Protein AF-A0A7W0LCI6-F1 (afdb_monomer_lite)

Structure (mmCIF, N/CA/C/O backbone):
data_AF-A0A7W0LCI6-F1
#
_entry.id   AF-A0A7W0LCI6-F1
#
loop_
_atom_site.group_PDB
_atom_site.id
_atom_site.type_symbol
_atom_site.label_atom_id
_atom_site.label_alt_id
_atom_site.label_comp_id
_atom_site.label_asym_id
_atom_site.label_entity_id
_atom_site.label_seq_id
_atom_site.pdbx_PDB_ins_code
_atom_site.Cartn_x
_atom_site.Cartn_y
_atom_site.Cartn_z
_atom_site.occupancy
_atom_site.B_iso_or_equiv
_atom_site.auth_seq_id
_atom_site.auth_comp_id
_atom_site.auth_asym_id
_atom_site.auth_atom_id
_atom_site.pdbx_PDB_model_num
ATOM 1 N N . MET A 1 1 ? 4.882 -14.156 18.372 1.00 86.75 1 MET A N 1
ATOM 2 C CA . MET A 1 1 ? 3.743 -14.321 17.452 1.00 86.75 1 MET A CA 1
ATOM 3 C C . MET A 1 1 ? 3.388 -12.957 16.914 1.00 86.75 1 MET A C 1
ATOM 5 O O . MET A 1 1 ? 3.714 -11.981 17.579 1.00 86.75 1 MET A O 1
ATOM 9 N N . ALA A 1 2 ? 2.789 -12.899 15.734 1.00 92.62 2 ALA A N 1
ATOM 10 C CA . ALA A 1 2 ? 2.337 -11.651 15.147 1.00 92.62 2 ALA A CA 1
ATOM 11 C C . ALA A 1 2 ? 1.083 -11.138 15.858 1.00 92.62 2 ALA A C 1
ATOM 13 O O . ALA A 1 2 ? 0.219 -11.931 16.235 1.00 92.62 2 ALA A O 1
ATOM 14 N N . SER A 1 3 ? 0.965 -9.823 16.004 1.00 95.44 3 SER A N 1
ATOM 15 C CA . SER A 1 3 ? -0.243 -9.180 16.511 1.00 95.44 3 SER A CA 1
ATOM 16 C C . SER A 1 3 ? -0.842 -8.238 15.476 1.00 95.44 3 SER A C 1
ATOM 18 O O . SER A 1 3 ? -0.154 -7.628 14.656 1.00 95.44 3 SER A O 1
ATOM 20 N N . ILE A 1 4 ? -2.164 -8.125 15.533 1.00 98.19 4 ILE A N 1
ATOM 21 C CA . ILE A 1 4 ? -2.937 -7.154 14.774 1.00 98.19 4 ILE A CA 1
ATOM 22 C C . ILE A 1 4 ? -3.753 -6.324 15.755 1.00 98.19 4 ILE A C 1
ATOM 24 O O . ILE A 1 4 ? -4.296 -6.855 16.724 1.00 98.19 4 ILE A O 1
ATOM 28 N N . HIS A 1 5 ? -3.835 -5.021 15.511 1.00 97.81 5 HIS A N 1
ATOM 29 C CA . HIS A 1 5 ? -4.519 -4.093 16.397 1.00 97.81 5 HIS A CA 1
ATOM 30 C C . HIS A 1 5 ? -5.649 -3.373 15.658 1.00 97.81 5 HIS A C 1
ATOM 32 O O . HIS A 1 5 ? -5.427 -2.811 14.576 1.00 97.81 5 HIS A O 1
ATOM 38 N N . PRO A 1 6 ? -6.864 -3.361 16.233 1.00 97.38 6 PRO A N 1
ATOM 39 C CA . PRO A 1 6 ? -7.937 -2.499 15.771 1.00 97.38 6 PRO A CA 1
ATOM 40 C C . PRO A 1 6 ? -7.531 -1.027 15.868 1.00 97.38 6 PRO A C 1
ATOM 42 O O . PRO A 1 6 ? -6.850 -0.617 16.810 1.00 97.38 6 PRO A O 1
ATOM 45 N N . PHE A 1 7 ? -8.004 -0.204 14.936 1.00 95.00 7 PHE A N 1
ATOM 46 C CA . PHE A 1 7 ? -7.697 1.226 14.916 1.00 95.00 7 PHE A CA 1
ATOM 47 C C . PHE A 1 7 ? -8.914 2.064 14.533 1.00 95.00 7 PHE A C 1
ATOM 49 O O . PHE A 1 7 ? -9.871 1.583 13.921 1.00 95.00 7 PHE A O 1
ATOM 56 N N . ARG A 1 8 ? -8.889 3.341 14.923 1.00 93.50 8 ARG A N 1
ATOM 57 C CA . ARG A 1 8 ? -9.904 4.320 14.524 1.00 93.50 8 ARG A CA 1
ATOM 58 C C . ARG A 1 8 ? -9.551 4.828 13.134 1.00 93.50 8 ARG A C 1
ATOM 60 O O . ARG A 1 8 ? -8.667 5.671 12.989 1.00 93.50 8 ARG A O 1
ATOM 67 N N . ALA A 1 9 ? -10.203 4.277 12.118 1.00 92.12 9 ALA A N 1
ATOM 68 C CA . ALA A 1 9 ? -9.948 4.672 10.743 1.00 92.12 9 ALA A CA 1
ATOM 69 C C . ALA A 1 9 ? -10.431 6.105 10.487 1.00 92.12 9 ALA A C 1
ATOM 71 O O . ALA A 1 9 ? -11.516 6.494 10.919 1.00 92.12 9 ALA A O 1
ATOM 72 N N . LEU A 1 10 ? -9.622 6.864 9.746 1.00 91.44 10 LEU A N 1
ATOM 73 C CA . LEU A 1 10 ? -10.064 8.038 9.004 1.00 91.44 10 LEU A CA 1
ATOM 74 C C . LEU A 1 10 ? -10.338 7.566 7.578 1.00 91.44 10 LEU A C 1
ATOM 76 O O . LEU A 1 10 ? -9.407 7.186 6.869 1.00 91.44 10 LEU A O 1
ATOM 80 N N . ARG A 1 11 ? -11.604 7.549 7.171 1.00 91.25 11 ARG A N 1
ATOM 81 C CA . ARG A 1 11 ? -12.023 6.939 5.904 1.00 91.25 11 ARG A CA 1
ATOM 82 C C . ARG A 1 11 ? -13.037 7.817 5.170 1.00 91.25 11 ARG A C 1
ATOM 84 O O . ARG A 1 11 ? -13.758 8.556 5.832 1.00 91.25 11 ARG A O 1
ATOM 91 N N . PRO A 1 12 ? -13.126 7.768 3.833 1.00 92.06 12 PRO A N 1
ATOM 92 C CA . PRO A 1 12 ? -14.153 8.512 3.108 1.00 92.06 12 PRO A CA 1
ATOM 93 C C . PRO A 1 12 ? -15.568 8.056 3.474 1.00 92.06 12 PRO A C 1
ATOM 95 O O . PRO A 1 12 ? -15.791 6.932 3.923 1.00 92.06 12 PRO A O 1
ATOM 98 N N . ALA A 1 13 ? -16.555 8.927 3.277 1.00 88.12 13 ALA A N 1
ATOM 99 C CA . ALA A 1 13 ? -17.934 8.465 3.214 1.00 88.12 13 ALA A CA 1
ATOM 100 C C . ALA A 1 13 ? -18.088 7.488 2.026 1.00 88.12 13 ALA A C 1
ATOM 102 O O . ALA A 1 13 ? -17.424 7.682 1.005 1.00 88.12 13 ALA A O 1
ATOM 103 N N . PRO A 1 14 ? -18.970 6.471 2.106 1.00 85.31 14 PRO A N 1
ATOM 104 C CA . PRO A 1 14 ? -19.129 5.468 1.045 1.00 85.31 14 PRO A CA 1
ATOM 105 C C . PRO A 1 14 ? -19.247 6.044 -0.372 1.00 85.31 14 PRO A C 1
ATOM 107 O O . PRO A 1 14 ? -18.574 5.575 -1.283 1.00 85.31 14 PRO A O 1
ATOM 110 N N . GLY A 1 15 ? -20.010 7.130 -0.544 1.00 87.50 15 GLY A N 1
ATOM 111 C CA . GLY A 1 15 ? -20.217 7.766 -1.850 1.00 87.50 15 GLY A CA 1
ATOM 112 C C . GLY A 1 15 ? -19.007 8.503 -2.440 1.00 87.50 15 GLY A C 1
ATOM 113 O O . GLY A 1 15 ? -19.047 8.853 -3.613 1.00 87.50 15 GLY A O 1
ATOM 114 N N . THR A 1 16 ? -17.944 8.757 -1.670 1.00 92.06 16 THR A N 1
ATOM 115 C CA . THR A 1 16 ? -16.740 9.459 -2.158 1.00 92.06 16 THR A CA 1
ATOM 116 C C . THR A 1 16 ? -15.508 8.567 -2.242 1.00 92.06 16 THR A C 1
ATOM 118 O O . THR A 1 16 ? -14.483 9.009 -2.759 1.00 92.06 16 THR A O 1
ATOM 121 N N . ALA A 1 17 ? -15.589 7.313 -1.784 1.00 93.19 17 ALA A N 1
ATOM 122 C CA . ALA A 1 17 ? -14.456 6.392 -1.782 1.00 93.19 17 ALA A CA 1
ATOM 123 C C . ALA A 1 17 ? -13.794 6.214 -3.164 1.00 93.19 17 ALA A C 1
ATOM 125 O O . ALA A 1 17 ? -12.565 6.321 -3.208 1.00 93.19 17 ALA A O 1
ATOM 126 N N . PRO A 1 18 ? -14.537 6.068 -4.285 1.00 94.38 18 PRO A N 1
ATOM 127 C CA . PRO A 1 18 ? -13.919 5.962 -5.608 1.00 94.38 18 PRO A CA 1
ATOM 128 C C . PRO A 1 18 ? -13.107 7.209 -5.981 1.00 94.38 18 PRO A C 1
ATOM 130 O O . PRO A 1 18 ? -11.962 7.097 -6.404 1.00 94.38 18 PRO A O 1
ATOM 133 N N . SER A 1 19 ? -13.647 8.410 -5.737 1.00 95.12 19 SER A N 1
ATOM 134 C CA . SER A 1 19 ? -12.956 9.676 -6.024 1.00 95.12 19 SER A CA 1
ATOM 135 C C . SER A 1 19 ? -11.748 9.926 -5.123 1.00 95.12 19 SER A C 1
ATOM 137 O O . SER A 1 19 ? -10.822 10.621 -5.533 1.00 95.12 19 SER A O 1
ATOM 139 N N . VAL A 1 20 ? -11.755 9.396 -3.898 1.00 95.62 20 VAL A N 1
ATOM 140 C CA . VAL A 1 20 ? -10.610 9.503 -2.991 1.00 95.62 20 VAL A CA 1
ATOM 141 C C . VAL A 1 20 ? -9.526 8.500 -3.359 1.00 95.62 20 VAL A C 1
ATOM 143 O O . VAL A 1 20 ? -8.354 8.848 -3.305 1.00 95.62 20 VAL A O 1
ATOM 146 N N . SER A 1 21 ? -9.893 7.277 -3.739 1.00 94.25 21 SER A N 1
ATOM 147 C CA . SER A 1 21 ? -8.940 6.207 -4.031 1.00 94.25 21 SER A CA 1
ATOM 148 C C . SER A 1 21 ? -7.910 6.591 -5.101 1.00 94.25 21 SER A C 1
ATOM 150 O O . SER A 1 21 ? -8.146 7.439 -5.964 1.00 94.25 21 SER A O 1
ATOM 152 N N . SER A 1 22 ? -6.728 5.982 -5.023 1.00 94.50 22 SER A N 1
ATOM 153 C CA . SER A 1 22 ? -5.699 6.148 -6.039 1.00 94.50 22 SER A CA 1
ATOM 154 C C . SER A 1 22 ? -4.790 4.936 -6.141 1.00 94.50 22 SER A C 1
ATOM 156 O O . SER A 1 22 ? -4.627 4.184 -5.179 1.00 94.50 22 SER A O 1
ATOM 158 N N . VAL A 1 23 ? -4.110 4.830 -7.280 1.00 92.88 23 VAL A N 1
ATOM 159 C CA . VAL A 1 23 ? -2.965 3.934 -7.456 1.00 92.88 23 VAL A CA 1
ATOM 160 C C . VAL A 1 23 ? -1.846 4.230 -6.441 1.00 92.88 23 VAL A C 1
ATOM 162 O O . VAL A 1 23 ? -1.774 5.348 -5.904 1.00 92.88 23 VAL A O 1
ATOM 165 N N . PRO A 1 24 ? -0.952 3.258 -6.173 1.00 9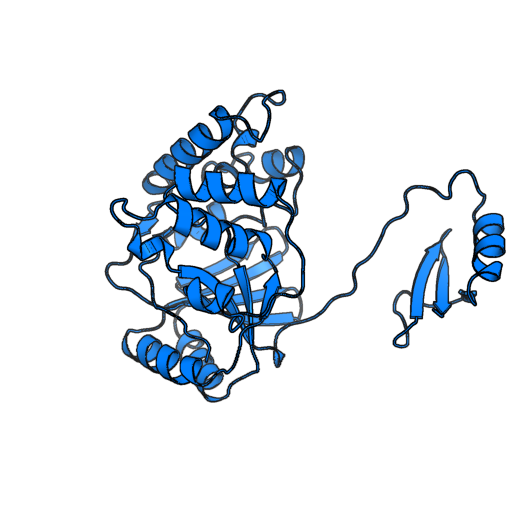0.81 24 PRO A N 1
ATOM 166 C CA . PRO A 1 24 ? 0.240 3.488 -5.366 1.00 90.81 24 PRO A CA 1
ATOM 167 C C . PRO A 1 24 ? 1.094 4.644 -5.905 1.00 90.81 24 PRO A C 1
ATOM 169 O O . PRO A 1 24 ? 1.233 4.855 -7.108 1.00 90.81 24 PRO A O 1
ATOM 172 N N . TYR A 1 25 ? 1.692 5.413 -4.999 1.00 88.19 25 TYR A N 1
ATOM 173 C CA . TYR A 1 25 ? 2.432 6.622 -5.366 1.00 88.19 25 TYR A CA 1
ATOM 174 C C . TYR A 1 25 ? 3.719 6.327 -6.151 1.00 88.19 25 TYR A C 1
ATOM 176 O O . TYR A 1 25 ? 4.225 7.208 -6.839 1.00 88.19 25 TYR A O 1
ATOM 184 N N . ASP A 1 26 ? 4.270 5.124 -6.020 1.00 88.00 26 ASP A N 1
ATOM 185 C CA . ASP A 1 26 ? 5.553 4.686 -6.566 1.00 88.00 26 ASP A CA 1
ATOM 186 C C . ASP A 1 26 ? 5.433 3.884 -7.870 1.00 88.00 26 ASP A C 1
ATOM 188 O O . ASP A 1 26 ? 6.459 3.495 -8.429 1.00 88.00 26 ASP A O 1
ATOM 192 N N . VAL A 1 27 ? 4.213 3.696 -8.390 1.00 89.56 27 VAL A N 1
ATOM 193 C CA . VAL A 1 27 ? 3.965 3.067 -9.704 1.00 89.56 27 VAL A CA 1
ATOM 194 C C . VAL A 1 27 ? 3.651 4.072 -10.813 1.00 89.56 27 VAL A C 1
ATOM 196 O O . VAL A 1 27 ? 3.423 3.674 -11.950 1.00 89.56 27 VAL A O 1
ATOM 199 N N . VAL A 1 28 ? 3.657 5.370 -10.499 1.00 93.25 28 VAL A N 1
ATOM 200 C CA . VAL A 1 28 ? 3.378 6.453 -11.451 1.00 93.25 28 VAL A CA 1
ATOM 201 C C . VAL A 1 28 ? 4.479 7.506 -11.443 1.00 93.25 28 VAL A C 1
ATOM 203 O O . VAL A 1 28 ? 5.092 7.803 -10.418 1.00 93.25 28 VAL A O 1
ATOM 206 N N . THR A 1 29 ? 4.724 8.129 -12.584 1.00 93.94 29 THR A N 1
ATOM 207 C CA . THR A 1 29 ? 5.539 9.342 -12.712 1.00 93.94 29 THR A CA 1
ATOM 208 C C . THR A 1 29 ? 4.758 10.579 -12.252 1.00 93.94 29 THR A C 1
ATOM 210 O O . THR A 1 29 ? 3.551 10.532 -12.030 1.00 93.94 29 THR A O 1
ATOM 213 N N . THR A 1 30 ? 5.432 11.723 -12.081 1.00 94.12 30 THR A N 1
ATOM 214 C CA . THR A 1 30 ? 4.751 12.992 -11.734 1.00 94.12 30 THR A CA 1
ATOM 215 C C . THR A 1 30 ? 3.781 13.441 -12.829 1.00 94.12 30 THR A C 1
ATOM 217 O O . THR A 1 30 ? 2.739 14.022 -12.531 1.00 94.12 30 THR A O 1
ATOM 220 N N . GLU A 1 31 ? 4.110 13.183 -14.095 1.00 94.88 31 GLU A N 1
ATOM 221 C CA . GLU A 1 31 ? 3.243 13.505 -15.229 1.00 94.88 31 GLU A CA 1
ATOM 222 C C . GLU A 1 31 ? 1.983 12.633 -15.232 1.00 94.88 31 GLU A C 1
ATOM 224 O O . GLU A 1 31 ? 0.877 13.172 -15.260 1.00 94.88 31 GLU A O 1
ATOM 229 N N . GLU A 1 32 ? 2.141 11.313 -15.091 1.00 95.75 32 GLU A N 1
ATOM 230 C CA . GLU A 1 32 ? 1.016 10.375 -14.977 1.00 95.75 32 GLU A CA 1
ATOM 231 C C . GLU A 1 32 ? 0.146 10.692 -13.757 1.00 95.75 32 GLU A C 1
ATOM 233 O O . GLU A 1 32 ? -1.073 10.762 -13.882 1.00 95.75 32 GLU A O 1
ATOM 238 N N . ALA A 1 33 ? 0.747 10.978 -12.596 1.00 96.38 33 ALA A N 1
ATOM 239 C CA . ALA A 1 33 ? 0.007 11.355 -11.392 1.00 96.38 33 ALA A CA 1
ATOM 240 C C . ALA A 1 33 ? -0.816 12.640 -11.590 1.00 96.38 33 ALA A C 1
ATOM 242 O O . ALA A 1 33 ? -1.953 12.723 -11.123 1.00 96.38 33 ALA A O 1
ATOM 243 N N . ARG A 1 34 ? -0.279 13.633 -12.316 1.00 95.81 34 ARG A N 1
ATOM 244 C CA . ARG A 1 34 ? -1.022 14.851 -12.671 1.00 95.81 34 ARG A CA 1
ATOM 245 C C . ARG A 1 34 ? -2.186 14.543 -13.613 1.00 95.81 34 ARG A C 1
ATOM 247 O O . ARG A 1 34 ? -3.253 15.123 -13.437 1.00 95.81 34 ARG A O 1
ATOM 254 N N . GLY A 1 35 ? -1.987 13.642 -14.575 1.00 96.19 35 GLY A N 1
ATOM 255 C CA . GLY A 1 35 ? -3.041 13.163 -15.470 1.00 96.19 35 GLY A CA 1
ATOM 256 C C . GLY A 1 35 ? -4.162 12.443 -14.718 1.00 96.19 35 GLY A C 1
ATOM 257 O O . GLY A 1 35 ? -5.323 12.809 -14.865 1.00 96.19 35 GLY A O 1
ATOM 258 N N . LEU A 1 36 ? -3.815 11.492 -13.848 1.00 95.56 36 LEU A N 1
ATOM 259 C CA . LEU A 1 36 ? -4.772 10.716 -13.048 1.00 95.56 36 LEU A CA 1
ATOM 260 C C . LEU A 1 36 ? -5.563 11.578 -12.053 1.00 95.56 36 LEU A C 1
ATOM 262 O O . LEU A 1 36 ? -6.735 11.321 -11.800 1.00 95.56 36 LEU A O 1
ATOM 266 N N . ALA A 1 37 ? -4.943 12.615 -11.484 1.00 96.50 37 ALA A N 1
ATOM 267 C CA . ALA A 1 37 ? -5.616 13.533 -10.564 1.00 96.50 37 ALA A CA 1
ATOM 268 C C . ALA A 1 37 ? -6.351 14.690 -11.273 1.00 96.50 37 ALA A C 1
ATOM 270 O O . ALA A 1 37 ? -6.979 15.526 -10.606 1.00 96.50 37 ALA A O 1
ATOM 271 N N . ALA A 1 38 ? -6.255 14.800 -12.603 1.00 95.75 38 ALA A N 1
ATOM 272 C CA . ALA A 1 38 ? -6.873 15.882 -13.359 1.00 95.75 38 ALA A CA 1
ATOM 273 C C . ALA A 1 38 ? -8.403 15.822 -13.237 1.00 95.75 38 ALA A C 1
ATOM 275 O O . ALA A 1 38 ? -9.016 14.771 -13.376 1.00 95.75 38 ALA A O 1
ATOM 276 N N . GLY A 1 39 ? -9.035 16.958 -12.934 1.00 94.69 39 GLY A N 1
ATOM 277 C CA . GLY A 1 39 ? -10.490 17.034 -12.750 1.00 94.69 39 GLY A CA 1
ATOM 278 C C . GLY A 1 39 ? -11.028 16.389 -11.464 1.00 94.69 39 GLY A C 1
ATOM 279 O O . GLY A 1 39 ? -12.192 16.602 -11.140 1.00 94.69 39 GLY A O 1
ATOM 280 N N . ASN A 1 40 ? -10.200 15.678 -10.691 1.00 95.88 40 ASN A N 1
ATOM 281 C CA . ASN A 1 40 ? -10.588 15.062 -9.426 1.00 95.88 40 ASN A CA 1
ATOM 282 C C . ASN A 1 40 ? -9.884 15.748 -8.234 1.00 95.88 40 ASN A C 1
ATOM 284 O O . ASN A 1 40 ? -8.740 15.406 -7.912 1.00 95.88 40 ASN A O 1
ATOM 288 N N . PRO A 1 41 ? -10.535 16.707 -7.546 1.00 94.25 41 PRO A N 1
ATOM 289 C CA . PRO A 1 41 ? -9.954 17.377 -6.381 1.00 94.25 41 PRO A CA 1
ATOM 290 C C . PRO A 1 41 ? -9.805 16.458 -5.158 1.00 94.25 41 PRO A C 1
ATOM 292 O O . PRO A 1 41 ? -9.044 16.788 -4.253 1.00 94.25 41 PRO A O 1
ATOM 295 N N . LEU A 1 42 ? -10.498 15.314 -5.127 1.00 95.94 42 LEU A N 1
ATOM 296 C CA . LEU A 1 42 ? -10.500 14.387 -3.992 1.00 95.94 42 LEU A CA 1
ATOM 297 C C . LEU A 1 42 ? -9.407 13.313 -4.076 1.00 95.94 42 LEU A C 1
ATOM 299 O O . LEU A 1 42 ? -9.179 12.620 -3.088 1.00 95.94 42 LEU A O 1
ATOM 303 N N . SER A 1 43 ? -8.723 13.185 -5.219 1.00 96.75 43 SER A N 1
ATOM 304 C CA . SER A 1 43 ? -7.729 12.131 -5.446 1.00 96.75 43 SER A CA 1
ATOM 305 C C . SER A 1 43 ? -6.637 12.124 -4.375 1.00 96.75 43 SER A C 1
ATOM 307 O O . SER A 1 43 ? -5.955 13.133 -4.158 1.00 96.75 43 SER A O 1
ATOM 309 N N . PHE A 1 44 ? -6.397 10.963 -3.760 1.00 96.31 44 PHE A N 1
ATOM 310 C CA . PHE A 1 44 ? -5.359 10.804 -2.739 1.00 96.31 44 PHE A CA 1
ATOM 311 C C . PHE A 1 44 ? -3.934 11.021 -3.280 1.00 96.31 44 PHE A C 1
ATOM 313 O O . PHE A 1 44 ? -3.028 11.329 -2.499 1.00 96.31 44 PHE A O 1
ATOM 320 N N . LEU A 1 45 ? -3.728 10.985 -4.608 1.00 96.88 45 LEU A N 1
ATOM 321 C CA . LEU A 1 45 ? -2.464 11.396 -5.242 1.00 96.88 45 LEU A CA 1
ATOM 322 C C . LEU A 1 45 ? -2.098 12.842 -4.916 1.00 96.88 45 LEU A C 1
ATOM 324 O O . LEU A 1 45 ? -0.922 13.154 -4.780 1.00 96.88 45 LEU A O 1
ATOM 328 N N . ARG A 1 46 ? -3.077 13.722 -4.689 1.00 97.25 46 ARG A N 1
ATOM 329 C CA . ARG A 1 46 ? -2.813 15.110 -4.273 1.00 97.25 46 ARG A CA 1
ATOM 330 C C . ARG A 1 46 ? -2.140 15.191 -2.901 1.00 97.25 46 ARG A C 1
ATOM 332 O O . ARG A 1 46 ? -1.539 16.210 -2.573 1.00 97.25 46 ARG A O 1
ATOM 339 N N . ILE A 1 47 ? -2.221 14.135 -2.092 1.00 96.69 47 ILE A N 1
ATOM 340 C CA . ILE A 1 47 ? -1.562 14.043 -0.786 1.00 96.69 47 ILE A CA 1
ATOM 341 C C . ILE A 1 47 ? -0.238 13.296 -0.919 1.00 96.69 47 ILE A C 1
ATOM 343 O O . ILE A 1 47 ? 0.787 13.780 -0.444 1.00 96.69 47 ILE A O 1
ATOM 347 N N . THR A 1 48 ? -0.242 12.115 -1.541 1.00 95.44 48 THR A N 1
ATOM 348 C CA . THR A 1 48 ? 0.944 11.243 -1.618 1.00 95.44 48 THR A CA 1
ATOM 349 C C . THR A 1 48 ? 1.978 11.705 -2.643 1.00 95.44 48 THR A C 1
ATOM 351 O O . THR A 1 48 ? 3.156 11.384 -2.471 1.00 95.44 48 THR A O 1
ATOM 354 N N . ARG A 1 49 ? 1.542 12.483 -3.644 1.00 95.75 49 ARG A N 1
ATOM 355 C CA . ARG A 1 49 ? 2.305 13.107 -4.736 1.00 95.75 49 ARG A CA 1
ATOM 356 C C . ARG A 1 49 ? 1.953 14.596 -4.854 1.00 95.75 49 ARG A C 1
ATOM 358 O O . ARG A 1 49 ? 1.548 15.088 -5.904 1.00 95.75 49 ARG A O 1
ATOM 365 N N . SER A 1 50 ? 2.043 15.326 -3.745 1.00 96.81 50 SER A N 1
ATOM 366 C CA . SER A 1 50 ? 1.610 16.727 -3.653 1.00 96.81 50 SER A CA 1
ATOM 367 C C . SER A 1 50 ? 2.385 17.698 -4.553 1.00 96.81 50 SER A C 1
ATOM 369 O O . SER A 1 50 ? 1.938 18.829 -4.754 1.00 96.81 50 SER A O 1
ATOM 371 N N . GLU A 1 51 ? 3.507 17.278 -5.143 1.00 96.25 51 GLU A N 1
ATOM 372 C CA . GLU A 1 51 ? 4.233 18.056 -6.144 1.00 96.25 51 GLU A CA 1
ATOM 373 C C . GLU A 1 51 ? 3.428 18.273 -7.438 1.00 96.25 51 GLU A C 1
ATOM 375 O O . GLU A 1 51 ? 3.713 19.207 -8.187 1.00 96.25 51 GLU A O 1
ATOM 380 N N . ILE A 1 52 ? 2.385 17.470 -7.697 1.00 96.94 52 ILE A N 1
ATOM 381 C CA . ILE A 1 52 ? 1.521 17.644 -8.879 1.00 96.94 52 ILE A CA 1
ATOM 382 C C . ILE A 1 52 ? 0.732 18.963 -8.854 1.00 96.94 52 ILE A C 1
ATOM 384 O O . ILE A 1 52 ? 0.380 19.464 -9.924 1.00 96.94 52 ILE A O 1
ATOM 388 N N . ASP A 1 53 ? 0.525 19.534 -7.659 1.00 96.56 53 ASP A N 1
ATOM 389 C CA . ASP A 1 53 ? -0.191 20.796 -7.399 1.00 96.56 53 ASP A CA 1
ATOM 390 C C . ASP A 1 53 ? 0.741 22.015 -7.280 1.00 96.56 53 ASP A C 1
ATOM 392 O O . ASP A 1 53 ? 0.333 23.099 -6.847 1.00 96.56 53 ASP A O 1
ATOM 396 N N . LEU A 1 54 ? 2.013 21.844 -7.637 1.00 96.81 54 LEU A N 1
ATOM 397 C CA . LEU A 1 54 ? 3.037 22.882 -7.634 1.00 96.81 54 LEU A CA 1
ATOM 398 C C . LEU A 1 54 ? 3.615 23.067 -9.050 1.00 96.81 54 LEU A C 1
ATOM 400 O O . LEU A 1 54 ? 3.376 22.234 -9.933 1.00 96.81 54 LEU A O 1
ATOM 404 N N . PRO A 1 55 ? 4.351 24.169 -9.309 1.00 96.62 55 PRO A N 1
ATOM 405 C CA . PRO A 1 55 ? 5.053 24.348 -10.576 1.00 96.62 55 PRO A CA 1
ATOM 406 C C . PRO A 1 55 ? 5.918 23.131 -10.918 1.00 96.62 55 PRO A C 1
ATOM 408 O O . PRO A 1 55 ? 6.569 22.562 -10.049 1.00 96.62 55 PRO A O 1
ATOM 411 N N . VAL A 1 56 ? 5.973 22.758 -12.199 1.00 93.31 56 VAL A N 1
ATOM 412 C CA . VAL A 1 56 ? 6.702 21.560 -12.671 1.00 93.31 56 VAL A CA 1
ATOM 413 C C . VAL A 1 56 ? 8.191 21.582 -12.293 1.00 93.31 56 VAL A C 1
ATOM 415 O O . VAL A 1 56 ? 8.801 20.532 -12.137 1.00 93.31 56 VAL A O 1
ATOM 418 N N . SER A 1 57 ? 8.774 22.769 -12.119 1.00 94.50 57 SER A N 1
ATOM 419 C CA . SER A 1 57 ? 10.168 22.958 -11.710 1.00 94.50 57 SER A CA 1
ATOM 420 C C . SER A 1 57 ? 10.418 22.799 -10.206 1.00 94.50 57 SER A C 1
ATOM 422 O O . SER A 1 57 ? 11.561 22.933 -9.774 1.00 94.50 57 SER A O 1
ATOM 424 N N . THR A 1 58 ? 9.380 22.604 -9.389 1.00 96.00 58 THR A N 1
ATOM 425 C CA . THR A 1 58 ? 9.533 22.445 -7.941 1.00 96.00 58 THR A CA 1
ATOM 426 C C . THR A 1 58 ? 10.200 21.110 -7.630 1.00 96.00 58 THR A C 1
ATOM 428 O O . THR A 1 58 ? 9.751 20.063 -8.088 1.00 96.00 58 THR A O 1
ATOM 431 N N . ASP A 1 59 ? 11.248 21.149 -6.805 1.00 94.31 59 ASP A N 1
ATOM 432 C CA . ASP A 1 59 ? 11.873 19.944 -6.261 1.00 94.31 59 ASP A CA 1
ATOM 433 C C . ASP A 1 59 ? 10.830 19.117 -5.475 1.00 94.31 59 ASP A C 1
ATOM 435 O O . ASP A 1 59 ? 10.281 19.636 -4.487 1.00 94.31 59 ASP A O 1
ATOM 439 N N . PRO A 1 60 ? 10.568 17.851 -5.872 1.00 92.25 60 PRO A N 1
ATOM 440 C CA . PRO A 1 60 ? 9.624 16.956 -5.200 1.00 92.25 60 PRO A CA 1
ATOM 441 C C . PRO A 1 60 ? 9.916 16.737 -3.710 1.00 92.25 60 PRO A C 1
ATOM 443 O O . PRO A 1 60 ? 9.014 16.389 -2.957 1.00 92.25 60 PRO A O 1
ATOM 446 N N . TYR A 1 61 ? 11.148 16.980 -3.255 1.00 93.75 61 TYR A N 1
ATOM 447 C CA . TYR A 1 61 ? 11.552 16.794 -1.859 1.00 93.75 61 TYR A CA 1
ATOM 448 C C . TYR A 1 61 ? 11.690 18.116 -1.083 1.00 93.75 61 TYR A C 1
ATOM 450 O O . TYR A 1 61 ? 12.185 18.147 0.052 1.00 93.75 61 TYR A O 1
ATOM 458 N N . SER A 1 62 ? 11.219 19.225 -1.656 1.00 96.31 62 SER A N 1
ATOM 459 C CA . SER A 1 62 ? 11.248 20.539 -1.013 1.00 96.31 62 SER A CA 1
ATOM 460 C C . SER A 1 62 ? 10.208 20.675 0.104 1.00 96.31 62 SER A C 1
ATOM 462 O O . SER A 1 62 ? 9.153 20.045 0.096 1.00 96.31 62 SER A O 1
ATOM 464 N N . ALA A 1 63 ? 10.458 21.570 1.068 1.00 96.75 63 ALA A N 1
ATOM 465 C CA . ALA A 1 63 ? 9.513 21.853 2.157 1.00 96.75 63 ALA A CA 1
ATOM 466 C C . ALA A 1 63 ? 8.122 22.291 1.670 1.00 96.75 63 ALA A C 1
ATOM 468 O O . ALA A 1 63 ? 7.120 21.996 2.318 1.00 96.75 63 ALA A O 1
ATOM 469 N N . GLN A 1 64 ? 8.060 22.948 0.510 1.00 97.56 64 GLN A N 1
ATOM 470 C CA . GLN A 1 64 ? 6.806 23.377 -0.099 1.00 97.56 64 GLN A CA 1
ATOM 471 C C . GLN A 1 64 ? 5.905 22.191 -0.473 1.00 97.56 64 GLN A C 1
ATOM 473 O O . GLN A 1 64 ? 4.689 22.286 -0.316 1.00 97.56 64 GLN A O 1
ATOM 478 N N . VAL A 1 65 ? 6.484 21.072 -0.922 1.00 97.31 65 VAL A N 1
ATOM 479 C CA . VAL A 1 65 ? 5.740 19.858 -1.296 1.00 97.31 65 VAL A CA 1
ATOM 480 C C . VAL A 1 65 ? 5.069 19.233 -0.074 1.00 97.31 65 VAL A C 1
ATOM 482 O O . VAL A 1 65 ? 3.878 18.923 -0.120 1.00 97.31 65 VAL A O 1
ATOM 485 N N . TYR A 1 66 ? 5.775 19.121 1.053 1.00 97.56 66 TYR A N 1
ATOM 486 C CA . TYR A 1 66 ? 5.200 18.574 2.290 1.00 97.56 66 TYR A CA 1
ATOM 487 C C . TYR A 1 66 ? 4.136 19.500 2.893 1.00 97.56 66 TYR A C 1
ATOM 489 O O . TYR A 1 66 ? 3.060 19.036 3.266 1.00 97.56 66 TYR A O 1
ATOM 497 N N . ALA A 1 67 ? 4.369 20.817 2.889 1.00 97.75 67 ALA A N 1
ATOM 498 C CA . ALA A 1 67 ? 3.353 21.788 3.299 1.00 97.75 67 ALA A CA 1
ATOM 499 C C . ALA A 1 67 ? 2.097 21.709 2.408 1.00 97.75 67 ALA A C 1
ATOM 501 O O . ALA A 1 67 ? 0.970 21.785 2.902 1.00 97.75 67 ALA A O 1
ATOM 502 N N . ARG A 1 68 ? 2.275 21.489 1.095 1.00 98.06 68 ARG A N 1
ATOM 503 C CA . ARG A 1 68 ? 1.168 21.236 0.164 1.00 98.06 68 ARG A CA 1
ATOM 504 C C . ARG A 1 68 ? 0.443 19.930 0.488 1.00 98.06 68 ARG A C 1
ATOM 506 O O . ARG A 1 68 ? -0.782 19.940 0.505 1.00 98.06 68 ARG A O 1
ATOM 513 N N . ALA A 1 69 ? 1.158 18.846 0.798 1.00 97.56 69 ALA A N 1
ATOM 514 C CA . ALA A 1 69 ? 0.541 17.583 1.217 1.00 97.56 69 ALA A CA 1
ATOM 515 C C . ALA A 1 69 ? -0.350 17.788 2.447 1.00 97.56 69 ALA A C 1
ATOM 517 O O . ALA A 1 69 ? -1.483 17.310 2.472 1.00 97.56 69 ALA A O 1
ATOM 518 N N . ARG A 1 70 ? 0.129 18.551 3.438 1.00 97.75 70 ARG A N 1
ATOM 519 C CA . ARG A 1 70 ? -0.639 18.886 4.641 1.00 97.75 70 ARG A CA 1
ATOM 520 C C . ARG A 1 70 ? -1.892 19.695 4.337 1.00 97.75 70 ARG A C 1
ATOM 522 O O . ARG A 1 70 ? -2.968 19.330 4.808 1.00 97.75 70 ARG A O 1
ATOM 529 N N . ALA A 1 71 ? -1.769 20.744 3.527 1.00 97.50 71 ALA A N 1
ATOM 530 C CA . ALA A 1 71 ? -2.912 21.546 3.104 1.00 97.50 71 ALA A CA 1
ATOM 531 C C . ALA A 1 71 ? -3.949 20.702 2.343 1.00 97.50 71 ALA A C 1
ATOM 533 O O . ALA A 1 71 ? -5.144 20.796 2.618 1.00 97.50 71 ALA A O 1
ATOM 534 N N . ASN A 1 72 ? -3.492 19.835 1.437 1.00 97.12 72 ASN A N 1
ATOM 535 C CA . ASN A 1 72 ? -4.355 18.946 0.663 1.00 97.12 72 ASN A CA 1
ATOM 536 C C . ASN A 1 72 ? -5.039 17.897 1.556 1.00 97.12 72 ASN A C 1
ATOM 538 O O . ASN A 1 72 ? -6.219 17.618 1.370 1.00 97.12 72 ASN A O 1
ATOM 542 N N . PHE A 1 73 ? -4.346 17.358 2.563 1.00 95.75 73 PHE A N 1
ATOM 543 C CA . PHE A 1 73 ? -4.932 16.411 3.515 1.00 95.75 73 PHE A CA 1
ATOM 544 C C . PHE A 1 73 ? -6.002 17.056 4.402 1.00 95.75 73 PHE A C 1
ATOM 546 O O . PHE A 1 73 ? -7.061 16.469 4.617 1.00 95.75 73 PHE A O 1
ATOM 553 N N . ASP A 1 74 ? -5.763 18.274 4.891 1.00 94.06 74 ASP A N 1
ATOM 554 C CA . ASP A 1 74 ? -6.756 19.006 5.681 1.00 94.06 74 ASP A CA 1
ATOM 555 C C . ASP A 1 74 ? -7.963 19.429 4.833 1.00 94.06 74 ASP A C 1
ATOM 557 O O . ASP A 1 74 ? -9.102 19.312 5.288 1.00 94.06 74 ASP A O 1
ATOM 561 N N . ALA A 1 75 ? -7.739 19.830 3.578 1.00 94.19 75 ALA A N 1
ATOM 562 C CA . ALA A 1 75 ? -8.817 20.068 2.626 1.00 94.19 75 ALA A CA 1
ATOM 563 C C . ALA A 1 75 ? -9.635 18.790 2.389 1.00 94.19 75 ALA A C 1
ATOM 565 O O . ALA A 1 75 ? -10.863 18.829 2.497 1.00 94.19 75 ALA A O 1
ATOM 566 N N . LEU A 1 76 ? -8.975 17.648 2.160 1.00 94.00 76 LEU A N 1
ATOM 567 C CA . LEU A 1 76 ? -9.643 16.372 1.909 1.00 94.00 76 LEU A CA 1
ATOM 568 C C . LEU A 1 76 ? -10.582 15.983 3.053 1.00 94.00 76 LEU A C 1
ATOM 570 O O . LEU A 1 76 ? -11.705 15.589 2.768 1.00 94.00 76 LEU A O 1
ATOM 574 N N . LYS A 1 77 ? -10.170 16.164 4.319 1.00 89.88 77 LYS A N 1
ATOM 575 C CA . LYS A 1 77 ? -11.006 15.895 5.512 1.00 89.88 77 LYS A CA 1
ATOM 576 C C . LYS A 1 77 ? -12.355 16.615 5.491 1.00 89.88 77 LYS A C 1
ATOM 578 O O . LYS A 1 77 ? -13.307 16.132 6.098 1.00 89.88 77 LYS A O 1
ATOM 583 N N . THR A 1 78 ? -12.416 17.774 4.839 1.00 87.56 78 THR A N 1
ATOM 584 C CA . THR A 1 78 ? -13.628 18.601 4.757 1.00 87.56 78 THR A CA 1
ATOM 585 C C . THR A 1 78 ? -14.398 18.402 3.452 1.00 87.56 78 THR A C 1
ATOM 587 O O . THR A 1 78 ? -15.624 18.440 3.466 1.00 87.56 78 THR A O 1
ATOM 590 N N . GLN A 1 79 ? -13.702 18.181 2.332 1.00 88.56 79 GLN A N 1
ATOM 591 C CA . GLN A 1 79 ? -14.298 18.110 0.992 1.00 88.56 79 GLN A CA 1
ATOM 592 C C . GLN A 1 79 ? -14.838 16.720 0.649 1.00 88.56 79 GLN A C 1
ATOM 594 O O . GLN A 1 79 ? -15.913 16.601 0.067 1.00 88.56 79 GLN A O 1
ATOM 599 N N . ALA A 1 80 ? -14.116 15.668 1.029 1.00 82.81 80 ALA A N 1
ATOM 600 C CA . ALA A 1 80 ? -14.693 14.345 1.177 1.00 82.81 80 ALA A CA 1
ATOM 601 C C . ALA A 1 80 ? -15.068 14.258 2.656 1.00 82.81 80 ALA A C 1
ATOM 603 O O . ALA A 1 80 ? -14.154 14.332 3.469 1.00 82.81 80 ALA A O 1
ATOM 604 N N . PRO A 1 81 ? -16.347 14.158 3.050 1.00 77.69 81 PRO A N 1
ATOM 605 C CA . PRO A 1 81 ? -16.705 14.070 4.463 1.00 77.69 81 PRO A CA 1
ATOM 606 C C . PRO A 1 81 ? -16.091 12.792 5.053 1.00 77.69 81 PRO A C 1
ATOM 608 O O . PRO A 1 81 ? -16.681 11.714 4.974 1.00 77.69 81 PRO A O 1
ATOM 611 N N . LEU A 1 82 ? -14.857 12.899 5.559 1.00 82.38 82 LEU A N 1
ATOM 612 C CA . LEU A 1 82 ? -14.107 11.768 6.071 1.00 82.38 82 LEU A CA 1
ATOM 613 C C . LEU A 1 82 ? -14.693 11.427 7.435 1.00 82.38 82 LEU A C 1
ATOM 615 O O . LEU A 1 82 ? -14.784 12.264 8.333 1.00 82.38 82 LEU A O 1
ATOM 619 N N . VAL A 1 83 ? -15.091 10.175 7.580 1.00 83.50 83 VAL A N 1
ATOM 620 C CA . VAL A 1 83 ? -15.596 9.613 8.819 1.00 83.50 83 VAL A CA 1
ATOM 621 C C . VAL A 1 83 ? -14.394 9.205 9.658 1.00 83.50 83 VAL A C 1
ATOM 623 O O . VAL A 1 83 ? -13.579 8.382 9.236 1.00 83.50 83 VAL A O 1
ATOM 626 N N . ILE A 1 84 ? -14.282 9.793 10.849 1.00 84.44 84 ILE A N 1
ATOM 627 C CA . ILE A 1 84 ? -13.426 9.261 11.907 1.00 84.44 84 ILE A CA 1
ATOM 628 C C . ILE A 1 84 ? -14.275 8.282 12.698 1.00 84.44 84 ILE A C 1
ATOM 630 O O . ILE A 1 84 ? -15.285 8.672 13.282 1.00 84.44 84 ILE A O 1
ATOM 634 N N . GLU A 1 85 ? -13.854 7.025 12.732 1.00 88.44 85 GLU A N 1
ATOM 635 C CA . GLU A 1 85 ? -14.542 6.015 13.529 1.00 88.44 85 GLU A CA 1
ATOM 636 C C . GLU A 1 85 ? -14.514 6.369 15.020 1.00 88.44 85 GLU A C 1
ATOM 638 O O . GLU A 1 85 ? -13.504 6.817 15.588 1.00 88.44 85 GLU A O 1
ATOM 643 N N . ASP A 1 86 ? -15.657 6.161 15.663 1.00 88.19 86 ASP A N 1
ATOM 644 C CA . ASP A 1 86 ? -15.849 6.369 17.092 1.00 88.19 86 ASP A CA 1
ATOM 645 C C . ASP A 1 86 ? -15.064 5.336 17.908 1.00 88.19 86 ASP A C 1
ATOM 647 O O . ASP A 1 86 ? -14.478 5.664 18.942 1.00 88.19 86 ASP A O 1
ATOM 651 N N . ARG A 1 87 ? -14.990 4.102 17.397 1.00 93.19 87 ARG A N 1
ATOM 652 C CA . ARG A 1 87 ? -14.369 2.953 18.053 1.00 93.19 87 ARG A CA 1
ATOM 653 C C . ARG A 1 87 ? -13.357 2.253 17.139 1.00 93.19 87 ARG A C 1
ATOM 655 O O . ARG A 1 87 ? -13.589 2.158 15.931 1.00 93.19 87 ARG A O 1
ATOM 662 N N . PRO A 1 88 ? -12.233 1.758 17.694 1.00 95.75 88 PRO A N 1
ATOM 663 C CA . PRO A 1 88 ? -11.283 0.948 16.943 1.00 95.75 88 PRO A CA 1
ATOM 664 C C . PRO A 1 88 ? -11.946 -0.284 16.319 1.00 95.75 88 PRO A C 1
ATOM 666 O O . PRO A 1 88 ? -12.773 -0.926 16.957 1.00 95.75 88 PRO A O 1
ATOM 669 N N . SER A 1 89 ? -11.568 -0.631 15.091 1.00 97.12 89 SER A N 1
ATOM 670 C CA . SER A 1 89 ? -12.059 -1.831 14.405 1.00 97.12 89 SER A CA 1
ATOM 671 C C . SER A 1 89 ? -10.990 -2.389 13.456 1.00 97.12 89 SER A C 1
ATOM 673 O O . SER A 1 89 ? -9.941 -1.769 13.253 1.00 97.12 89 SER A O 1
ATOM 675 N N . LEU A 1 90 ? -11.253 -3.577 12.920 1.00 98.38 90 LEU A N 1
ATOM 676 C CA . LEU A 1 90 ? -10.487 -4.227 11.862 1.00 98.38 90 LEU A CA 1
ATOM 677 C C . LEU A 1 90 ? -11.356 -4.307 10.610 1.00 98.38 90 LEU A C 1
ATOM 679 O O . LEU A 1 90 ? -12.586 -4.338 10.693 1.00 98.38 90 LEU A O 1
ATOM 683 N N . TYR A 1 91 ? -10.713 -4.343 9.450 1.00 98.38 91 TYR A N 1
ATOM 684 C CA . TYR A 1 91 ? -11.414 -4.340 8.172 1.00 98.38 91 TYR A CA 1
ATOM 685 C C . TYR A 1 91 ? -10.953 -5.508 7.325 1.00 98.38 91 TYR A C 1
ATOM 687 O O . TYR A 1 91 ? -9.788 -5.886 7.373 1.00 98.38 91 TYR A O 1
ATOM 695 N N . PHE A 1 92 ? -11.852 -6.043 6.514 1.00 98.69 92 PHE A N 1
ATOM 696 C CA . PHE A 1 92 ? -11.482 -6.949 5.438 1.00 98.69 92 PHE A CA 1
ATOM 697 C C . PHE A 1 92 ? -11.421 -6.152 4.148 1.00 98.69 92 PHE A C 1
ATOM 699 O O . PHE A 1 92 ? -12.335 -5.383 3.864 1.00 98.69 92 PHE A O 1
ATOM 706 N N . TYR A 1 93 ? -10.344 -6.317 3.391 1.00 98.56 93 TYR A N 1
ATOM 707 C CA . TYR A 1 93 ? -10.138 -5.681 2.100 1.00 98.56 93 TYR A CA 1
ATOM 708 C C . TYR A 1 93 ? -9.957 -6.748 1.031 1.00 98.56 93 TYR A C 1
ATOM 710 O O . TYR A 1 93 ? -9.029 -7.555 1.103 1.00 98.56 93 TYR A O 1
ATOM 718 N N . ARG A 1 94 ? -10.842 -6.735 0.039 1.00 98.56 94 ARG A N 1
ATOM 719 C CA . ARG A 1 94 ? -10.803 -7.614 -1.121 1.00 98.56 94 ARG A CA 1
ATOM 720 C C . ARG A 1 94 ? -10.392 -6.843 -2.363 1.00 98.56 94 ARG A C 1
ATOM 722 O O . ARG A 1 94 ? -10.893 -5.751 -2.623 1.00 98.56 94 ARG A O 1
ATOM 729 N N . LEU A 1 95 ? -9.494 -7.467 -3.112 1.00 97.25 95 LEU A N 1
ATOM 730 C CA . LEU A 1 95 ? -9.031 -7.063 -4.431 1.00 97.25 95 LEU A CA 1
ATOM 731 C C . LEU A 1 95 ? -9.380 -8.184 -5.405 1.00 97.25 95 LEU A C 1
ATOM 733 O O . LEU A 1 95 ? -9.001 -9.331 -5.152 1.00 97.25 95 LEU A O 1
ATOM 737 N N . ARG A 1 96 ? -10.040 -7.862 -6.518 1.00 97.88 96 ARG A N 1
ATOM 738 C CA . ARG A 1 96 ? -10.226 -8.790 -7.639 1.00 97.88 96 ARG A CA 1
ATOM 739 C C . ARG A 1 96 ? -9.678 -8.181 -8.926 1.00 97.88 96 ARG A C 1
ATOM 741 O O . ARG A 1 96 ? -10.076 -7.087 -9.321 1.00 97.88 96 ARG A O 1
ATOM 748 N N . MET A 1 97 ? -8.773 -8.907 -9.576 1.00 95.38 97 MET A N 1
ATOM 749 C CA . MET A 1 97 ? -8.131 -8.536 -10.836 1.00 95.38 97 MET A CA 1
ATOM 750 C C . MET A 1 97 ? -8.294 -9.689 -11.831 1.00 95.38 97 MET A C 1
ATOM 752 O O . MET A 1 97 ? -7.635 -10.724 -11.719 1.00 95.38 97 MET A O 1
ATOM 756 N N . GLY A 1 98 ? -9.186 -9.514 -12.809 1.00 94.44 98 GLY A N 1
ATOM 757 C CA . GLY A 1 98 ? -9.600 -10.610 -13.687 1.00 94.44 98 GLY A CA 1
ATOM 758 C C . GLY A 1 98 ? -10.223 -11.752 -12.878 1.00 94.44 98 GLY A C 1
ATOM 759 O O . GLY A 1 98 ? -11.140 -11.523 -12.092 1.00 94.44 98 GLY A O 1
ATOM 760 N N . GLU A 1 99 ? -9.696 -12.964 -13.050 1.00 94.69 99 GLU A N 1
ATOM 761 C CA . GLU A 1 99 ? -10.134 -14.163 -12.318 1.00 94.69 99 GLU A CA 1
ATOM 762 C C . GLU A 1 99 ? -9.488 -14.297 -10.926 1.00 94.69 99 GLU A C 1
ATOM 764 O O . GLU A 1 99 ? -9.939 -15.109 -10.120 1.00 94.69 99 GLU A O 1
ATOM 769 N N . HIS A 1 100 ? -8.424 -13.536 -10.634 1.00 97.56 100 HIS A N 1
ATOM 770 C CA . HIS A 1 100 ? -7.733 -13.608 -9.345 1.00 97.56 100 HIS A CA 1
ATOM 771 C C . HIS A 1 100 ? -8.439 -12.750 -8.300 1.00 97.56 100 HIS A C 1
ATOM 773 O O . HIS A 1 100 ? -8.733 -11.579 -8.547 1.00 97.56 100 HIS A O 1
ATOM 779 N N . GLU A 1 101 ? -8.650 -13.305 -7.111 1.00 97.56 101 GLU A N 1
ATOM 780 C CA . GLU A 1 101 ? -9.228 -12.609 -5.967 1.00 97.56 101 GLU A CA 1
ATOM 781 C C . GLU A 1 101 ? -8.448 -12.936 -4.696 1.00 97.56 101 GLU A C 1
ATOM 783 O O . GLU A 1 101 ? -8.083 -14.083 -4.451 1.00 97.56 101 GLU A O 1
ATOM 788 N N . GLN A 1 102 ? -8.241 -11.920 -3.862 1.00 97.88 102 GLN A N 1
ATOM 789 C CA . GLN A 1 102 ? -7.631 -12.077 -2.548 1.00 97.88 102 GLN A CA 1
ATOM 790 C C . GLN A 1 102 ? -8.298 -11.159 -1.527 1.00 97.88 102 GLN A C 1
ATOM 792 O O . GLN A 1 102 ? -8.617 -10.005 -1.818 1.00 97.88 102 GLN A O 1
ATOM 797 N N . THR A 1 103 ? -8.492 -11.668 -0.313 1.00 98.62 103 THR A N 1
ATOM 798 C CA . THR A 1 103 ? -9.082 -10.947 0.817 1.00 98.62 103 THR A CA 1
ATOM 799 C C . THR A 1 103 ? -8.087 -10.907 1.969 1.00 98.62 103 THR A C 1
ATOM 801 O O . THR A 1 103 ? -7.696 -11.939 2.506 1.00 98.62 103 THR A O 1
ATOM 804 N N . GLY A 1 104 ? -7.679 -9.704 2.358 1.00 98.38 104 GLY A N 1
ATOM 805 C CA . GLY A 1 104 ? -6.755 -9.469 3.461 1.00 98.38 104 GLY A CA 1
ATOM 806 C C . GLY A 1 104 ? -7.398 -8.695 4.603 1.00 98.38 104 GLY A C 1
ATOM 807 O O . GLY A 1 104 ? -8.494 -8.152 4.472 1.00 98.38 104 GLY A O 1
ATOM 808 N N . ILE A 1 105 ? -6.698 -8.624 5.731 1.00 98.62 105 ILE A N 1
ATOM 809 C CA . ILE A 1 105 ? -7.156 -7.925 6.932 1.00 98.62 105 ILE A CA 1
ATOM 810 C C . ILE A 1 105 ? -6.381 -6.627 7.084 1.00 98.62 105 ILE A C 1
ATOM 812 O O . ILE A 1 105 ? -5.162 -6.648 7.256 1.00 98.62 105 ILE A O 1
ATOM 816 N N . ALA A 1 106 ? -7.092 -5.504 7.054 1.00 98.44 106 ALA A N 1
ATOM 817 C CA . ALA A 1 106 ? -6.550 -4.194 7.352 1.00 98.44 106 ALA A CA 1
ATOM 818 C C . ALA A 1 106 ? -6.615 -3.904 8.858 1.00 98.44 106 ALA A C 1
ATOM 820 O O . ALA A 1 106 ? -7.677 -3.962 9.486 1.00 98.44 106 ALA A O 1
ATOM 821 N N . GLY A 1 107 ? -5.469 -3.535 9.416 1.00 98.00 107 GLY A N 1
ATOM 822 C CA . GLY A 1 107 ? -5.294 -3.173 10.818 1.00 98.00 107 GLY A CA 1
ATOM 823 C C . GLY A 1 107 ? -3.970 -2.447 11.016 1.00 98.00 107 GLY A C 1
ATOM 824 O O . GLY A 1 107 ? -3.282 -2.124 10.041 1.00 98.00 107 GLY A O 1
ATOM 825 N N . THR A 1 108 ? -3.594 -2.199 12.269 1.00 97.88 108 THR A N 1
ATOM 826 C CA . THR A 1 108 ? -2.246 -1.721 12.581 1.00 97.88 108 THR A CA 1
ATOM 827 C C . THR A 1 108 ? -1.385 -2.815 13.202 1.00 97.88 108 THR A C 1
ATOM 829 O O . THR A 1 108 ? -1.849 -3.669 13.959 1.00 97.88 108 THR A O 1
ATOM 832 N N . PHE A 1 109 ? -0.103 -2.792 12.860 1.00 98.31 109 PHE A N 1
ATOM 833 C CA . PHE A 1 109 ? 0.879 -3.814 13.201 1.00 98.31 109 PHE A CA 1
ATOM 834 C C . PHE A 1 109 ? 2.032 -3.184 13.968 1.00 98.31 109 PHE A C 1
ATOM 836 O O . PHE A 1 109 ? 2.373 -2.025 13.739 1.00 98.31 109 PHE A O 1
ATOM 843 N N . SER A 1 110 ? 2.604 -3.921 14.915 1.00 97.62 110 SER A N 1
ATOM 844 C CA . SER A 1 110 ? 3.579 -3.371 15.856 1.00 97.62 110 SER A CA 1
ATOM 845 C C . SER A 1 110 ? 4.909 -3.018 15.181 1.00 97.62 110 SER A C 1
ATOM 847 O O . SER A 1 110 ? 5.497 -3.826 14.459 1.00 97.62 110 SER A O 1
ATOM 849 N N . VAL A 1 111 ? 5.427 -1.820 15.470 1.00 97.62 111 VAL A N 1
ATOM 850 C CA . VAL A 1 111 ? 6.801 -1.446 15.102 1.00 97.62 111 VAL A CA 1
ATOM 851 C C . VAL A 1 111 ? 7.813 -2.305 15.864 1.00 97.62 111 VAL A C 1
ATOM 853 O O . VAL A 1 111 ? 8.819 -2.700 15.283 1.00 97.62 111 VAL A O 1
ATOM 856 N N . ASP A 1 112 ? 7.530 -2.668 17.119 1.00 97.69 112 ASP A N 1
ATOM 857 C CA . ASP A 1 112 ? 8.413 -3.549 17.895 1.00 97.69 112 ASP A CA 1
ATOM 858 C C . ASP A 1 112 ? 8.505 -4.946 17.258 1.00 97.69 112 ASP A C 1
ATOM 860 O O . ASP A 1 112 ? 9.581 -5.535 17.208 1.00 97.69 112 ASP A O 1
ATOM 864 N N . GLU A 1 113 ? 7.409 -5.473 16.701 1.00 97.88 113 GLU A N 1
ATOM 865 C CA . GLU A 1 113 ? 7.421 -6.757 15.979 1.00 97.88 113 GLU A CA 1
ATOM 866 C C . GLU A 1 113 ? 8.192 -6.689 14.655 1.00 97.88 113 GLU A C 1
ATOM 868 O O . GLU A 1 113 ? 8.819 -7.671 14.249 1.00 97.88 113 GLU A O 1
ATOM 873 N N . TYR A 1 114 ? 8.176 -5.535 13.989 1.00 97.69 114 TYR A N 1
ATOM 874 C CA . TYR A 1 114 ? 9.008 -5.264 12.816 1.00 97.69 114 TYR A CA 1
ATOM 875 C C . TYR A 1 114 ? 10.503 -5.164 13.160 1.00 97.69 114 TYR A C 1
ATOM 877 O O . TYR A 1 114 ? 11.356 -5.677 12.424 1.00 97.69 114 TYR A O 1
ATOM 885 N N . GLU A 1 115 ? 10.839 -4.535 14.284 1.00 96.44 115 GLU A N 1
ATOM 886 C CA . GLU A 1 115 ? 12.215 -4.417 14.779 1.00 96.44 115 GLU A CA 1
ATOM 887 C C . GLU A 1 115 ? 12.751 -5.758 15.306 1.00 96.44 115 GLU A C 1
ATOM 889 O O . GLU A 1 115 ? 13.917 -6.074 15.083 1.00 96.44 115 GLU A O 1
ATOM 894 N N . ALA A 1 116 ? 11.892 -6.577 15.921 1.00 96.94 116 ALA A N 1
ATOM 895 C CA . ALA A 1 116 ? 12.218 -7.899 16.462 1.00 96.94 116 ALA A CA 1
ATOM 896 C C . ALA A 1 116 ? 12.150 -9.048 15.433 1.00 96.94 116 ALA A C 1
ATOM 898 O O . ALA A 1 116 ? 12.185 -10.219 15.813 1.00 96.94 116 ALA A O 1
ATOM 899 N N . ASP A 1 117 ? 12.017 -8.738 14.140 1.00 95.88 117 ASP A N 1
ATOM 900 C CA . ASP A 1 117 ? 11.903 -9.715 13.048 1.00 95.88 117 ASP A CA 1
ATOM 901 C C . ASP A 1 117 ? 10.754 -10.728 13.223 1.00 95.88 117 ASP A C 1
ATOM 903 O O . ASP A 1 117 ? 10.821 -11.846 12.711 1.00 95.88 117 ASP A O 1
ATOM 907 N N . VAL A 1 118 ? 9.672 -10.371 13.915 1.00 97.62 118 VAL A N 1
ATOM 908 C CA . VAL A 1 118 ? 8.404 -11.124 13.856 1.00 97.62 118 VAL A CA 1
ATOM 909 C C . VAL A 1 118 ? 7.682 -10.804 12.545 1.00 97.62 118 VAL A C 1
ATOM 911 O O . VAL A 1 118 ? 7.130 -11.702 11.907 1.00 97.62 118 VAL A O 1
ATOM 914 N N . ILE A 1 119 ? 7.768 -9.548 12.097 1.00 98.25 119 ILE A N 1
ATOM 915 C CA . ILE A 1 119 ? 7.424 -9.132 10.734 1.00 98.25 119 ILE A CA 1
ATOM 916 C C . ILE A 1 119 ? 8.703 -9.195 9.891 1.00 98.25 119 ILE A C 1
ATOM 918 O O . ILE A 1 119 ? 9.613 -8.376 10.025 1.00 98.25 119 ILE A O 1
ATOM 922 N N . LYS A 1 120 ? 8.794 -10.220 9.047 1.00 97.81 120 LYS A N 1
ATOM 923 C CA . LYS A 1 120 ? 9.982 -10.590 8.280 1.00 97.81 120 LYS A CA 1
ATOM 924 C C . LYS A 1 120 ? 10.214 -9.630 7.116 1.00 97.81 120 LYS A C 1
ATOM 926 O O . LYS A 1 120 ? 9.319 -9.357 6.314 1.00 97.81 120 LYS A O 1
ATOM 931 N N . LYS A 1 121 ? 11.463 -9.178 7.003 1.00 95.62 121 LYS A N 1
ATOM 932 C CA . LYS A 1 121 ? 11.991 -8.354 5.908 1.00 95.62 121 LYS A CA 1
ATOM 933 C C . LYS A 1 121 ? 12.790 -9.240 4.952 1.00 95.62 121 LYS A C 1
ATOM 935 O O . LYS A 1 121 ? 13.512 -10.126 5.401 1.00 95.62 121 LYS A O 1
ATOM 940 N N . HIS A 1 122 ? 12.709 -8.967 3.653 1.00 91.12 122 HIS A N 1
ATOM 941 C CA . HIS A 1 122 ? 13.507 -9.654 2.626 1.00 91.12 122 HIS A CA 1
ATOM 942 C C . HIS A 1 122 ? 14.143 -8.688 1.609 1.00 91.12 122 HIS A C 1
ATOM 944 O O . HIS A 1 122 ? 14.792 -9.125 0.663 1.00 91.12 122 HIS A O 1
ATOM 950 N N . GLU A 1 123 ? 13.969 -7.376 1.795 1.00 87.94 123 GLU A N 1
ATOM 951 C CA . GLU A 1 123 ? 14.546 -6.324 0.956 1.00 87.94 123 GLU A CA 1
ATOM 952 C C . GLU A 1 123 ? 15.278 -5.298 1.832 1.00 87.94 123 GLU A C 1
ATOM 954 O O . GLU A 1 123 ? 14.887 -5.040 2.975 1.00 87.94 123 GLU A O 1
ATOM 959 N N . ARG A 1 124 ? 16.354 -4.711 1.294 1.00 89.00 124 ARG A N 1
ATOM 960 C CA . ARG A 1 124 ? 17.002 -3.537 1.885 1.00 89.00 124 ARG A CA 1
ATOM 961 C C . ARG A 1 124 ? 16.297 -2.274 1.420 1.00 89.00 124 ARG A C 1
ATOM 963 O O . ARG A 1 124 ? 16.061 -2.085 0.233 1.00 89.00 124 ARG A O 1
ATOM 970 N N . THR A 1 125 ? 16.063 -1.364 2.346 1.00 88.56 125 THR A N 1
ATOM 971 C CA . THR A 1 125 ? 15.508 -0.053 2.043 1.00 88.56 125 THR A CA 1
ATOM 972 C C . THR A 1 125 ? 16.595 0.928 1.598 1.00 88.56 125 THR A C 1
ATOM 974 O O . THR A 1 125 ? 17.794 0.731 1.808 1.00 88.56 125 THR A O 1
ATOM 977 N N . ARG A 1 126 ? 16.165 1.993 0.920 1.00 90.25 126 ARG A N 1
ATOM 978 C CA . ARG A 1 126 ? 17.008 3.088 0.438 1.00 90.25 126 ARG A CA 1
ATOM 979 C C . ARG A 1 126 ? 16.701 4.333 1.250 1.00 90.25 126 ARG A C 1
ATOM 981 O O . ARG A 1 126 ? 15.533 4.619 1.519 1.00 90.25 126 ARG A O 1
ATOM 988 N N . ARG A 1 127 ? 17.755 5.060 1.617 1.00 90.69 127 ARG A N 1
ATOM 989 C CA . ARG A 1 127 ? 17.672 6.179 2.555 1.00 90.69 127 ARG A CA 1
ATOM 990 C C . ARG A 1 127 ? 16.807 7.328 2.040 1.00 90.69 127 ARG A C 1
ATOM 992 O O . ARG A 1 127 ? 15.993 7.839 2.794 1.00 90.69 127 ARG A O 1
ATOM 999 N N . ASP A 1 128 ? 16.951 7.674 0.766 1.00 89.31 128 ASP A N 1
ATOM 1000 C CA . ASP A 1 128 ? 16.173 8.707 0.074 1.00 89.31 128 ASP A CA 1
ATOM 1001 C C . ASP A 1 128 ? 14.661 8.441 0.147 1.00 89.31 128 ASP A C 1
ATOM 1003 O O . ASP A 1 128 ? 13.893 9.304 0.568 1.00 89.31 128 ASP A O 1
ATOM 1007 N N . LYS A 1 129 ? 14.239 7.211 -0.171 1.00 88.38 129 LYS A N 1
ATOM 1008 C CA . LYS A 1 129 ? 12.832 6.793 -0.083 1.00 88.38 129 LYS A CA 1
ATOM 1009 C C . LYS A 1 129 ? 12.308 6.817 1.350 1.00 88.38 129 LYS A C 1
ATOM 1011 O O . LYS A 1 129 ? 11.156 7.176 1.585 1.00 88.38 129 LYS A O 1
ATOM 1016 N N . GLU A 1 130 ? 13.136 6.414 2.310 1.00 92.56 130 G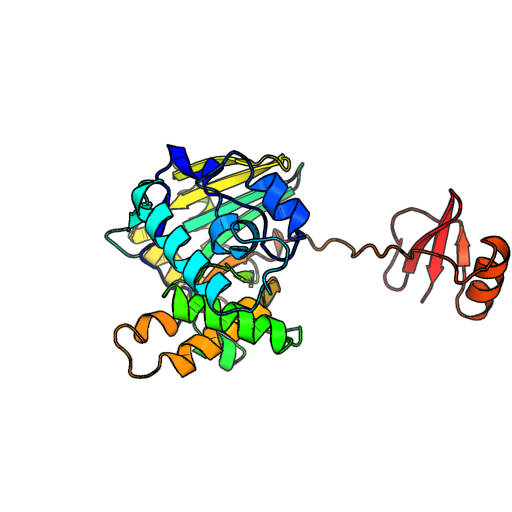LU A N 1
ATOM 1017 C CA . GLU A 1 130 ? 12.740 6.455 3.712 1.00 92.56 130 GLU A CA 1
ATOM 1018 C C . GLU A 1 130 ? 12.615 7.884 4.247 1.00 92.56 130 GLU A C 1
ATOM 1020 O O . GLU A 1 130 ? 11.690 8.149 5.013 1.00 92.56 130 GLU A O 1
ATOM 1025 N N . ASP A 1 131 ? 13.545 8.778 3.892 1.00 93.56 131 ASP A N 1
ATOM 1026 C CA . ASP A 1 131 ? 13.563 10.180 4.326 1.00 93.56 131 ASP A CA 1
ATOM 1027 C C . ASP A 1 131 ? 12.280 10.887 3.879 1.00 93.56 131 ASP A C 1
ATOM 1029 O O . ASP A 1 131 ? 11.582 11.491 4.696 1.00 93.56 131 ASP A O 1
ATOM 1033 N N . ASP A 1 132 ? 11.927 10.720 2.605 1.00 93.06 132 ASP A N 1
ATOM 1034 C CA . ASP A 1 132 ? 10.710 11.258 2.006 1.00 93.06 132 ASP A CA 1
ATOM 1035 C C . ASP A 1 132 ? 9.438 10.763 2.723 1.00 93.06 132 ASP A C 1
ATOM 1037 O O . ASP A 1 132 ? 8.629 11.557 3.214 1.00 93.06 132 ASP A O 1
ATOM 1041 N N . ARG A 1 133 ? 9.279 9.444 2.890 1.00 94.19 133 ARG A N 1
ATOM 1042 C CA . ARG A 1 133 ? 8.084 8.880 3.542 1.00 94.19 133 ARG A CA 1
ATOM 1043 C C . ARG A 1 133 ? 8.020 9.154 5.046 1.00 94.19 133 ARG A C 1
ATOM 1045 O O . ARG A 1 133 ? 6.930 9.380 5.568 1.00 94.19 133 ARG A O 1
ATOM 1052 N N . THR A 1 134 ? 9.157 9.193 5.742 1.00 95.94 134 THR A N 1
ATOM 1053 C CA . THR A 1 134 ? 9.210 9.566 7.169 1.00 95.94 134 THR A CA 1
ATOM 1054 C C . THR A 1 134 ? 8.728 11.002 7.348 1.00 95.94 134 THR A C 1
ATOM 1056 O O . THR A 1 134 ? 7.861 11.269 8.181 1.00 95.94 134 THR A O 1
ATOM 1059 N N . ARG A 1 135 ? 9.224 11.920 6.510 1.00 95.69 135 ARG A N 1
ATOM 1060 C CA . ARG A 1 135 ? 8.823 13.327 6.542 1.00 95.69 135 ARG A CA 1
ATOM 1061 C C . ARG A 1 135 ? 7.338 13.509 6.243 1.00 95.69 135 ARG A C 1
ATOM 1063 O O . ARG A 1 135 ? 6.684 14.301 6.913 1.00 95.69 135 ARG A O 1
ATOM 1070 N N . HIS A 1 136 ? 6.793 12.740 5.301 1.00 95.38 136 HIS A N 1
ATOM 1071 C CA . HIS A 1 136 ? 5.359 12.732 5.001 1.00 95.38 136 HIS A CA 1
ATOM 1072 C C . HIS A 1 136 ? 4.513 12.344 6.223 1.00 95.38 136 HIS A C 1
ATOM 1074 O O . HIS A 1 136 ? 3.574 13.059 6.569 1.00 95.38 136 HIS A O 1
ATOM 1080 N N . ILE A 1 137 ? 4.895 11.277 6.937 1.00 95.56 137 ILE A N 1
ATOM 1081 C CA . ILE A 1 137 ? 4.206 10.827 8.159 1.00 95.56 137 ILE A CA 1
ATOM 1082 C C . ILE A 1 137 ? 4.258 11.898 9.255 1.00 95.56 137 ILE A C 1
ATOM 1084 O O . ILE A 1 137 ? 3.242 12.178 9.895 1.00 95.56 137 ILE A O 1
ATOM 1088 N N . ILE A 1 138 ? 5.429 12.503 9.477 1.00 95.19 138 ILE A N 1
ATOM 1089 C CA . ILE A 1 138 ? 5.629 13.517 10.522 1.00 95.19 138 ILE A CA 1
ATOM 1090 C C . ILE A 1 138 ? 4.805 14.774 10.236 1.00 95.19 138 ILE A C 1
ATOM 1092 O O . ILE A 1 138 ? 4.139 15.286 11.139 1.00 95.19 138 ILE A O 1
ATOM 1096 N N . GLU A 1 139 ? 4.822 15.244 8.988 1.00 95.56 139 GLU A N 1
ATOM 1097 C CA . GLU A 1 139 ? 4.115 16.453 8.564 1.00 95.56 139 GLU A CA 1
ATOM 1098 C C . GLU A 1 139 ? 2.590 16.275 8.640 1.00 95.56 139 GLU A C 1
ATOM 1100 O O . GLU A 1 139 ? 1.865 17.135 9.151 1.00 95.56 139 GLU A O 1
ATOM 1105 N N . LEU A 1 140 ? 2.087 15.133 8.164 1.00 94.69 140 LEU A N 1
ATOM 1106 C CA . LEU A 1 140 ? 0.651 14.855 8.128 1.00 94.69 140 LEU A CA 1
ATOM 1107 C C . LEU A 1 140 ? 0.078 14.385 9.460 1.00 94.69 140 LEU A C 1
ATOM 1109 O O . LEU A 1 140 ? -1.137 14.470 9.653 1.00 94.69 140 LEU A O 1
ATOM 1113 N N . ARG A 1 141 ? 0.925 13.850 10.349 1.00 93.31 141 ARG A N 1
ATOM 1114 C CA . ARG A 1 141 ? 0.502 13.065 11.521 1.00 93.31 141 ARG A CA 1
ATOM 1115 C C . ARG A 1 141 ? -0.433 11.917 11.133 1.00 93.31 141 ARG A C 1
ATOM 1117 O O . ARG A 1 141 ? -1.385 11.607 11.844 1.00 93.31 141 ARG A O 1
ATOM 1124 N N . ALA A 1 142 ? -0.162 11.299 9.986 1.00 92.31 142 ALA A N 1
ATOM 1125 C CA . ALA A 1 142 ? -0.950 10.209 9.431 1.00 92.31 142 ALA A CA 1
ATOM 1126 C C . ALA A 1 142 ? -0.068 9.279 8.595 1.00 92.31 142 ALA A C 1
ATOM 1128 O O . ALA A 1 142 ? 0.893 9.712 7.961 1.00 92.31 142 ALA A O 1
ATOM 1129 N N . GLN A 1 143 ? -0.422 7.998 8.564 1.00 91.06 143 GLN A N 1
ATOM 1130 C CA . GLN A 1 143 ? 0.198 7.031 7.667 1.00 91.06 143 GLN A CA 1
ATOM 1131 C C . GLN A 1 143 ? -0.609 6.953 6.377 1.00 91.06 143 GLN A C 1
ATOM 1133 O O . GLN A 1 143 ? -1.793 6.632 6.391 1.00 91.06 143 GLN A O 1
ATOM 1138 N N . THR A 1 144 ? 0.044 7.264 5.265 1.00 90.12 144 THR A N 1
ATOM 1139 C CA . THR A 1 144 ? -0.573 7.370 3.933 1.00 90.12 144 THR A CA 1
ATOM 1140 C C . THR A 1 144 ? -0.161 6.237 2.995 1.00 90.12 144 THR A C 1
ATOM 1142 O O . THR A 1 144 ? -0.629 6.173 1.863 1.00 90.12 144 THR A O 1
ATOM 1145 N N . GLY A 1 145 ? 0.713 5.338 3.457 1.00 89.88 145 GLY A N 1
ATOM 1146 C CA . GLY A 1 145 ? 1.202 4.190 2.704 1.00 89.88 145 GLY A CA 1
ATOM 1147 C C . GLY A 1 145 ? 0.915 2.892 3.443 1.00 89.88 145 GLY A C 1
ATOM 1148 O O . GLY A 1 145 ? 1.646 2.537 4.363 1.00 89.88 145 GLY A O 1
ATOM 1149 N N . VAL A 1 146 ? -0.129 2.185 3.016 1.00 94.56 146 VAL A N 1
ATOM 1150 C CA . VAL A 1 146 ? -0.525 0.881 3.564 1.00 94.56 146 VAL A CA 1
ATOM 1151 C C . VAL A 1 146 ? 0.501 -0.173 3.164 1.00 94.56 146 VAL A C 1
ATOM 1153 O O . VAL A 1 146 ? 0.818 -0.281 1.985 1.00 94.56 146 VAL A O 1
ATOM 1156 N N . VAL A 1 147 ? 1.048 -0.927 4.116 1.00 97.56 147 VAL A N 1
ATOM 1157 C CA . VAL A 1 147 ? 1.994 -2.024 3.832 1.00 97.56 147 VAL A CA 1
ATOM 1158 C C . VAL A 1 147 ? 1.232 -3.277 3.378 1.00 97.56 147 VAL A C 1
ATOM 1160 O O . VAL A 1 147 ? 0.153 -3.559 3.895 1.00 97.56 147 VAL A O 1
ATOM 1163 N N . PHE A 1 148 ? 1.785 -4.042 2.435 1.00 97.50 148 PHE A N 1
ATOM 1164 C CA . PHE A 1 148 ? 1.276 -5.366 2.076 1.00 97.50 148 PHE A CA 1
ATOM 1165 C C . PHE A 1 148 ? 2.031 -6.406 2.904 1.00 97.50 148 PHE A C 1
ATOM 1167 O O . PHE A 1 148 ? 3.224 -6.647 2.698 1.00 97.50 148 PHE A O 1
ATOM 1174 N N . LEU A 1 149 ? 1.318 -7.060 3.818 1.00 98.50 149 LEU A N 1
ATOM 1175 C CA . LEU A 1 149 ? 1.822 -8.203 4.571 1.00 98.50 149 LEU A CA 1
ATOM 1176 C C . LEU A 1 149 ? 1.218 -9.506 4.037 1.00 98.50 149 LEU A C 1
ATOM 1178 O O . LEU A 1 149 ? 0.096 -9.528 3.536 1.00 98.50 149 LEU A O 1
ATOM 1182 N N . THR A 1 150 ? 1.947 -10.605 4.182 1.00 98.31 150 THR A N 1
ATOM 1183 C CA . THR A 1 150 ? 1.432 -11.958 3.977 1.00 98.31 150 THR A CA 1
ATOM 1184 C C . THR A 1 150 ? 1.714 -12.841 5.187 1.00 98.31 150 THR A C 1
ATOM 1186 O O . THR A 1 150 ? 2.619 -12.561 5.982 1.00 98.31 150 THR A O 1
ATOM 1189 N N . TYR A 1 151 ? 0.901 -13.874 5.370 1.00 98.31 151 TYR A N 1
ATOM 1190 C CA . TYR A 1 151 ? 0.990 -14.816 6.477 1.00 98.31 151 TYR A CA 1
ATOM 1191 C C . TYR A 1 151 ? 0.506 -16.194 6.048 1.00 98.31 151 TYR A C 1
ATOM 1193 O O . TYR A 1 151 ? -0.259 -16.316 5.100 1.00 98.31 151 TYR A O 1
ATOM 1201 N N . LYS A 1 152 ? 0.923 -17.229 6.777 1.00 98.06 152 LYS A N 1
ATOM 1202 C CA . LYS A 1 152 ? 0.443 -18.587 6.526 1.00 98.06 152 LYS A CA 1
ATOM 1203 C C . LYS A 1 152 ? -1.056 -18.690 6.818 1.00 98.06 152 LYS A C 1
ATOM 1205 O O . LYS A 1 152 ? -1.453 -18.396 7.947 1.00 98.06 152 LYS A O 1
ATOM 1210 N N . SER A 1 153 ? -1.836 -19.144 5.841 1.00 97.94 153 SER A N 1
ATOM 1211 C CA . SER A 1 153 ? -3.289 -19.324 5.897 1.00 97.94 153 SER A CA 1
ATOM 1212 C C . SER A 1 153 ? -3.745 -19.963 7.213 1.00 97.94 15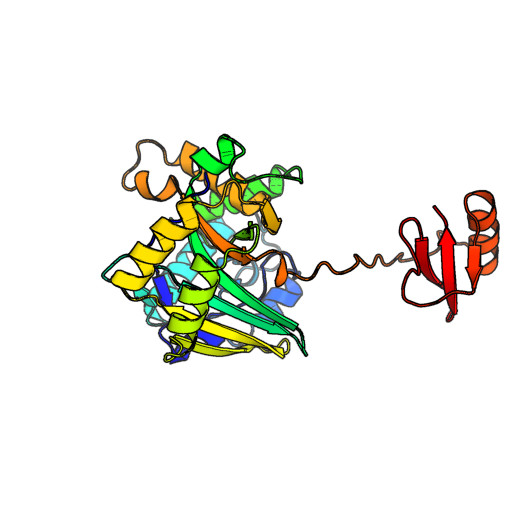3 SER A C 1
ATOM 1214 O O . SER A 1 153 ? -3.120 -20.907 7.720 1.00 97.94 153 SER A O 1
ATOM 1216 N N . SER A 1 154 ? -4.851 -19.472 7.771 1.00 98.19 154 SER A N 1
ATOM 1217 C CA . SER A 1 154 ? -5.372 -19.919 9.062 1.00 98.19 154 SER A CA 1
ATOM 1218 C C . SER A 1 154 ? -6.877 -20.109 8.986 1.00 98.19 154 SER A C 1
ATOM 1220 O O . SER A 1 154 ? -7.616 -19.136 8.888 1.00 98.19 154 SER A O 1
ATOM 1222 N N . ALA A 1 155 ? -7.336 -21.349 9.171 1.00 98.19 155 ALA A N 1
ATOM 1223 C CA . ALA A 1 155 ? -8.758 -21.686 9.119 1.00 98.19 155 ALA A CA 1
ATOM 1224 C C . ALA A 1 155 ? -9.624 -20.853 10.085 1.00 98.19 155 ALA A C 1
ATOM 1226 O O . ALA A 1 155 ? -10.777 -20.555 9.780 1.00 98.19 155 ALA A O 1
ATOM 1227 N N . GLY A 1 156 ? -9.078 -20.462 11.246 1.00 98.12 156 GLY A N 1
ATOM 1228 C CA . GLY A 1 156 ? -9.776 -19.588 12.194 1.00 98.12 156 GLY A CA 1
ATOM 1229 C C . GLY A 1 156 ? -9.981 -18.180 11.636 1.00 98.12 156 GLY A C 1
ATOM 1230 O O . GLY A 1 156 ? -11.067 -17.618 11.742 1.00 98.12 156 GLY A O 1
ATOM 1231 N N . VAL A 1 157 ? -8.961 -17.640 10.970 1.00 98.19 157 VAL A N 1
ATOM 1232 C CA . VAL A 1 157 ? -9.044 -16.345 10.290 1.00 98.19 157 VAL A CA 1
ATOM 1233 C C . VAL A 1 157 ? -9.979 -16.419 9.079 1.00 98.19 157 VAL A C 1
ATOM 1235 O O . VAL A 1 157 ? -10.816 -15.532 8.903 1.00 98.19 157 VAL A O 1
ATOM 1238 N N . ASP A 1 158 ? -9.901 -17.496 8.297 1.00 98.25 158 ASP A N 1
ATOM 1239 C CA . ASP A 1 158 ? -10.724 -17.701 7.101 1.00 98.25 158 ASP A CA 1
ATOM 1240 C C . ASP A 1 158 ? -12.215 -17.781 7.444 1.00 98.25 158 ASP A C 1
ATOM 1242 O O . ASP A 1 158 ? -13.048 -17.173 6.771 1.00 98.25 158 ASP A O 1
ATOM 1246 N N . ALA A 1 159 ? -12.565 -18.475 8.531 1.00 98.44 159 ALA A N 1
ATOM 1247 C CA . ALA A 1 159 ? -13.943 -18.560 9.005 1.00 98.44 159 ALA A CA 1
ATOM 1248 C C . ALA A 1 159 ? -14.508 -17.176 9.376 1.00 98.44 159 ALA A C 1
ATOM 1250 O O . ALA A 1 159 ? -15.653 -16.860 9.045 1.00 98.44 159 ALA A O 1
ATOM 1251 N N . ILE A 1 160 ? -13.705 -16.323 10.022 1.00 98.50 160 ILE A N 1
ATOM 1252 C CA . ILE A 1 160 ? -14.108 -14.949 10.352 1.00 98.50 160 ILE A CA 1
ATOM 1253 C C . ILE A 1 160 ? -14.257 -14.124 9.071 1.00 98.50 160 ILE A C 1
ATOM 1255 O O . ILE A 1 160 ? -15.264 -13.435 8.914 1.00 98.50 160 ILE A O 1
ATOM 1259 N N . ALA A 1 161 ? -13.308 -14.234 8.136 1.00 98.31 161 ALA A N 1
ATOM 1260 C CA . ALA A 1 161 ? -13.361 -13.542 6.850 1.00 98.31 161 ALA A CA 1
ATOM 1261 C C . ALA A 1 161 ? -14.640 -13.882 6.073 1.00 98.31 161 ALA A C 1
ATOM 1263 O O . ALA A 1 161 ? -15.321 -12.987 5.573 1.00 98.31 161 ALA A O 1
ATOM 1264 N N . GLN A 1 162 ? -15.013 -15.162 6.014 1.00 98.12 162 GLN A N 1
ATOM 1265 C CA . GLN A 1 162 ? -16.240 -15.612 5.355 1.00 98.12 162 GLN A CA 1
ATOM 1266 C C . GLN A 1 162 ? -17.494 -15.016 6.000 1.00 98.12 162 GLN A C 1
ATOM 1268 O O . GLN A 1 162 ? -18.370 -14.535 5.286 1.00 98.12 162 GLN A O 1
ATOM 1273 N N . ARG A 1 163 ? -17.578 -14.998 7.338 1.00 98.06 163 ARG A N 1
ATOM 1274 C CA . ARG A 1 163 ? -18.729 -14.407 8.042 1.00 98.06 163 ARG A CA 1
ATOM 1275 C C . ARG A 1 163 ? -18.832 -12.901 7.807 1.00 98.06 163 ARG A C 1
ATOM 1277 O O . ARG A 1 163 ? -19.905 -12.428 7.450 1.00 98.06 163 ARG A O 1
ATOM 1284 N N . VAL A 1 164 ? -17.726 -12.168 7.952 1.00 98.38 164 VAL A N 1
ATOM 1285 C CA . VAL A 1 164 ? -17.720 -10.704 7.798 1.00 98.38 164 VAL A CA 1
ATOM 1286 C C . VAL A 1 164 ? -18.038 -10.303 6.356 1.00 98.38 164 VAL A C 1
ATOM 1288 O O . VAL A 1 164 ? -18.834 -9.396 6.127 1.00 98.38 164 VAL A O 1
ATOM 1291 N N . THR A 1 165 ? -17.460 -10.999 5.372 1.00 98.25 165 THR A N 1
ATOM 1292 C CA . THR A 1 165 ? -17.649 -10.672 3.946 1.00 98.25 165 THR A CA 1
ATOM 1293 C C . THR A 1 165 ? -18.974 -11.163 3.355 1.00 98.25 165 THR A C 1
ATOM 1295 O O . THR A 1 165 ? -19.290 -10.812 2.222 1.00 98.25 165 THR A O 1
ATOM 1298 N N . ALA A 1 166 ? -19.767 -11.935 4.107 1.00 97.75 166 ALA A N 1
ATOM 1299 C CA . ALA A 1 166 ? -21.149 -12.265 3.750 1.00 97.75 166 ALA A CA 1
ATOM 1300 C C . ALA A 1 166 ? -22.141 -11.128 4.066 1.00 97.75 166 ALA A C 1
ATOM 1302 O O . ALA A 1 166 ? -23.286 -11.178 3.618 1.00 97.75 166 ALA A O 1
ATOM 1303 N N . GLY A 1 167 ? -21.721 -10.133 4.855 1.00 96.19 167 GLY A N 1
ATOM 1304 C CA . GLY A 1 167 ? -22.499 -8.930 5.139 1.00 96.19 167 GLY A CA 1
ATOM 1305 C C . GLY A 1 167 ? -22.316 -7.826 4.095 1.00 96.19 167 GLY A C 1
ATOM 1306 O O . GLY A 1 167 ? -21.597 -7.975 3.104 1.00 96.19 167 GLY A O 1
ATOM 1307 N N . ASP A 1 168 ? -22.944 -6.681 4.360 1.00 95.50 168 ASP A N 1
ATOM 1308 C CA . ASP A 1 168 ? -22.870 -5.512 3.485 1.00 95.50 168 ASP A CA 1
ATOM 1309 C C . ASP A 1 168 ? -21.475 -4.872 3.518 1.00 95.50 168 ASP A C 1
ATOM 1311 O O . ASP A 1 168 ? -20.915 -4.581 4.583 1.00 95.50 168 ASP A O 1
ATOM 1315 N N . ALA A 1 169 ? -20.915 -4.621 2.335 1.00 97.25 169 ALA A N 1
ATOM 1316 C CA . ALA A 1 169 ? -19.643 -3.931 2.200 1.00 97.25 169 ALA A CA 1
ATOM 1317 C C . ALA A 1 169 ? -19.796 -2.429 2.500 1.00 97.25 169 ALA A C 1
ATOM 1319 O O . ALA A 1 169 ? -20.759 -1.780 2.091 1.00 97.25 169 ALA A O 1
ATOM 1320 N N . LEU A 1 170 ? -18.804 -1.849 3.180 1.00 95.31 170 LEU A N 1
ATOM 1321 C CA . LEU A 1 170 ? -18.677 -0.397 3.337 1.00 95.31 170 LEU A CA 1
ATOM 1322 C C . LEU A 1 170 ? -18.360 0.290 2.009 1.00 95.31 170 LEU A C 1
ATOM 1324 O O . LEU A 1 170 ? -18.856 1.387 1.751 1.00 95.31 170 LEU A O 1
ATOM 1328 N N . TYR A 1 171 ? -17.504 -0.343 1.207 1.00 96.69 171 TYR A N 1
ATOM 1329 C CA . TYR A 1 171 ? -17.149 0.087 -0.141 1.00 96.69 171 TYR A CA 1
ATOM 1330 C C . TYR A 1 171 ? -17.223 -1.118 -1.063 1.00 96.69 171 TYR A C 1
ATOM 1332 O O . TYR A 1 171 ? -16.772 -2.194 -0.679 1.00 96.69 171 TYR A O 1
ATOM 1340 N N . ASP A 1 172 ? -17.748 -0.907 -2.261 1.00 97.06 172 ASP A N 1
ATOM 1341 C CA . ASP A 1 172 ? -17.820 -1.896 -3.330 1.00 97.06 172 ASP A CA 1
ATOM 1342 C C . ASP A 1 172 ? -17.813 -1.123 -4.657 1.00 97.06 172 ASP A C 1
ATOM 1344 O O . ASP A 1 172 ? -18.788 -0.448 -4.996 1.00 97.06 172 ASP A O 1
ATOM 1348 N N . PHE A 1 173 ? -16.665 -1.092 -5.336 1.00 97.00 173 PHE A N 1
ATOM 1349 C CA . PHE A 1 173 ? -16.511 -0.379 -6.603 1.00 97.00 173 PHE A CA 1
ATOM 1350 C C . PHE A 1 173 ? -15.364 -0.941 -7.446 1.00 97.00 173 PHE A C 1
ATOM 1352 O O . PHE A 1 173 ? -14.425 -1.546 -6.934 1.00 97.00 173 PHE A O 1
ATOM 1359 N N . THR A 1 174 ? -15.415 -0.688 -8.751 1.00 96.81 174 THR A N 1
ATOM 1360 C CA . THR A 1 174 ? -14.316 -0.969 -9.683 1.00 96.81 174 THR A CA 1
ATOM 1361 C C . THR A 1 174 ? -13.586 0.329 -10.005 1.00 96.81 174 THR A C 1
ATOM 1363 O O . THR A 1 174 ? -14.229 1.324 -10.339 1.00 96.81 174 THR A O 1
ATOM 1366 N N . ALA A 1 175 ? -12.261 0.329 -9.864 1.00 94.38 175 ALA A N 1
ATOM 1367 C CA . ALA A 1 175 ? -11.410 1.459 -10.218 1.00 94.38 175 ALA A CA 1
ATOM 1368 C C . ALA A 1 175 ? -11.156 1.518 -11.737 1.00 94.38 175 ALA A C 1
ATOM 1370 O O . ALA A 1 175 ? -11.440 0.568 -12.469 1.00 94.38 175 ALA A O 1
ATOM 1371 N N . ASP A 1 176 ? -10.598 2.631 -12.216 1.00 90.31 176 ASP A N 1
ATOM 1372 C CA . ASP A 1 176 ? -10.363 2.864 -13.651 1.00 90.31 176 ASP A CA 1
ATOM 1373 C C . ASP A 1 176 ? -9.370 1.869 -14.283 1.00 90.31 176 ASP A C 1
ATOM 1375 O O . ASP A 1 176 ? -9.379 1.665 -15.497 1.00 90.31 176 ASP A O 1
ATOM 1379 N N . ASP A 1 177 ? -8.525 1.225 -13.471 1.00 90.69 177 ASP A N 1
ATOM 1380 C CA . ASP A 1 177 ? -7.600 0.166 -13.894 1.00 90.69 177 ASP A CA 1
ATOM 1381 C C . ASP A 1 177 ? -8.265 -1.222 -14.005 1.00 90.69 177 ASP A C 1
ATOM 1383 O O . ASP A 1 177 ? -7.611 -2.203 -14.364 1.00 90.69 177 ASP A O 1
ATOM 1387 N N . GLY A 1 178 ? -9.572 -1.309 -13.735 1.00 94.81 178 GLY A N 1
ATOM 1388 C CA . GLY A 1 178 ? -10.363 -2.534 -13.804 1.00 94.81 178 GLY A CA 1
ATOM 1389 C C . GLY A 1 178 ? -10.287 -3.407 -12.551 1.00 94.81 178 GLY A C 1
ATOM 1390 O O . GLY A 1 178 ? -10.934 -4.457 -12.518 1.00 94.81 178 GLY A O 1
ATOM 1391 N N . VAL A 1 179 ? -9.545 -2.999 -11.517 1.00 96.69 179 VAL A N 1
ATOM 1392 C CA . VAL A 1 179 ? -9.501 -3.725 -10.246 1.00 96.69 179 VAL A CA 1
ATOM 1393 C C . VAL A 1 179 ? -10.780 -3.449 -9.462 1.00 96.69 179 VAL A C 1
ATOM 1395 O O . VAL A 1 179 ? -11.198 -2.306 -9.265 1.00 96.69 179 VAL A O 1
ATOM 1398 N N . HIS A 1 180 ? -11.434 -4.518 -9.016 1.00 98.00 180 HIS A N 1
ATOM 1399 C CA . HIS A 1 180 ? -12.583 -4.427 -8.124 1.00 98.00 180 HIS A CA 1
ATOM 1400 C C . HIS A 1 180 ? -12.117 -4.421 -6.668 1.00 98.00 180 HIS A C 1
ATOM 1402 O O . HIS A 1 180 ? -11.299 -5.247 -6.254 1.00 98.00 180 HIS A O 1
ATOM 1408 N N . HIS A 1 181 ? -12.634 -3.459 -5.910 1.00 97.69 181 HIS A N 1
ATOM 1409 C CA . HIS A 1 181 ? -12.293 -3.196 -4.523 1.00 97.69 181 HIS A CA 1
ATOM 1410 C C . HIS A 1 181 ? -13.539 -3.324 -3.661 1.00 97.69 181 HIS A C 1
ATOM 1412 O O . HIS A 1 181 ? -14.528 -2.618 -3.876 1.00 97.69 181 HIS A O 1
ATOM 1418 N N . ALA A 1 182 ? -13.455 -4.153 -2.624 1.00 98.25 182 ALA A N 1
ATOM 1419 C CA . ALA A 1 182 ? -14.496 -4.232 -1.614 1.00 98.25 182 ALA A CA 1
ATOM 1420 C C . ALA A 1 182 ? -13.912 -4.209 -0.200 1.00 98.25 182 ALA A C 1
ATOM 1422 O O . ALA A 1 182 ? -12.861 -4.795 0.064 1.00 98.25 182 ALA A O 1
ATOM 1423 N N . VAL A 1 183 ? -14.572 -3.496 0.712 1.00 98.12 183 VAL A N 1
ATOM 1424 C CA . VAL A 1 183 ? -14.123 -3.338 2.101 1.00 98.12 183 VAL A CA 1
ATOM 1425 C C . VAL A 1 183 ? -15.276 -3.580 3.057 1.00 98.12 183 VAL A C 1
ATOM 1427 O O . VAL A 1 183 ? -16.326 -2.962 2.921 1.00 98.12 183 VAL A O 1
ATOM 1430 N N . TRP A 1 184 ? -15.049 -4.393 4.083 1.00 98.19 184 TRP A N 1
ATOM 1431 C CA . TRP A 1 184 ? -15.994 -4.652 5.168 1.00 98.19 184 TRP A CA 1
ATOM 1432 C C . TRP A 1 184 ? -15.386 -4.240 6.497 1.00 98.19 184 TRP A C 1
ATOM 1434 O O . TRP A 1 184 ? -14.171 -4.306 6.682 1.00 98.19 184 TRP A O 1
ATOM 1444 N N . ARG A 1 185 ? -16.234 -3.845 7.443 1.00 96.94 185 ARG A N 1
ATOM 1445 C CA . ARG A 1 185 ? -15.834 -3.574 8.824 1.00 96.94 185 ARG A CA 1
ATOM 1446 C C . ARG A 1 185 ? -16.272 -4.733 9.705 1.00 96.94 185 ARG A C 1
ATOM 1448 O O . ARG A 1 185 ? -17.440 -5.101 9.678 1.00 96.94 185 ARG A O 1
ATOM 1455 N N . ALA A 1 186 ? -15.353 -5.256 10.508 1.00 97.88 186 ALA A N 1
ATOM 1456 C CA . ALA A 1 186 ? -15.679 -6.247 11.522 1.00 97.88 186 ALA A CA 1
ATOM 1457 C C . ALA A 1 186 ? -16.454 -5.596 12.681 1.00 97.88 186 ALA A C 1
ATOM 1459 O O . ALA A 1 186 ? -16.110 -4.499 13.142 1.00 97.88 186 ALA A O 1
ATOM 1460 N N . SER A 1 187 ? -17.475 -6.285 13.188 1.00 96.75 187 SER A N 1
ATOM 1461 C CA . SER A 1 187 ? -18.098 -5.936 14.468 1.00 96.75 187 SER A CA 1
ATOM 1462 C C . SER A 1 187 ? -17.095 -6.060 15.621 1.00 96.75 187 SER A C 1
ATOM 1464 O O . SER A 1 187 ? -16.035 -6.668 15.479 1.00 96.75 187 SER A O 1
ATOM 1466 N N . ASP A 1 188 ? -17.424 -5.514 16.795 1.00 96.38 188 ASP A N 1
ATOM 1467 C CA . ASP A 1 188 ? -16.526 -5.583 17.958 1.00 96.38 188 ASP A CA 1
ATOM 1468 C C . ASP A 1 188 ? -16.204 -7.037 18.351 1.00 96.38 188 ASP A C 1
ATOM 1470 O O . ASP A 1 188 ? -15.060 -7.359 18.668 1.00 96.38 188 ASP A O 1
ATOM 1474 N N . ALA A 1 189 ? -17.203 -7.926 18.284 1.00 97.56 189 ALA A N 1
ATOM 1475 C CA . ALA A 1 189 ? -17.037 -9.344 18.592 1.00 97.56 189 ALA A CA 1
ATOM 1476 C C . ALA A 1 189 ? -16.118 -10.038 17.575 1.00 97.56 189 ALA A C 1
ATOM 1478 O O . ALA A 1 189 ? -15.187 -10.740 17.965 1.00 97.56 189 ALA A O 1
ATOM 1479 N N . GLU A 1 190 ? -16.330 -9.787 16.280 1.00 97.81 190 GLU A N 1
ATOM 1480 C CA . GLU A 1 190 ? -15.494 -10.344 15.212 1.00 97.81 190 GLU A CA 1
ATOM 1481 C C . GLU A 1 190 ? -14.068 -9.794 15.264 1.00 97.81 190 GLU A C 1
ATOM 1483 O O . GLU A 1 190 ? -13.122 -10.545 15.059 1.00 97.81 190 GLU A O 1
ATOM 1488 N N . ALA A 1 191 ? -13.887 -8.509 15.582 1.00 97.94 191 ALA A N 1
ATOM 1489 C CA . ALA A 1 191 ? -12.566 -7.910 15.734 1.00 97.94 191 ALA A CA 1
ATOM 1490 C C . ALA A 1 191 ? -11.799 -8.530 16.914 1.00 97.94 191 ALA A C 1
ATOM 1492 O O . ALA A 1 191 ? -10.614 -8.823 16.780 1.00 97.94 191 ALA A O 1
ATOM 1493 N N . MET A 1 192 ? -12.459 -8.770 18.053 1.00 98.00 192 MET A N 1
ATOM 1494 C CA . MET A 1 192 ? -11.844 -9.451 19.200 1.00 98.00 192 MET A CA 1
ATOM 1495 C C . MET A 1 192 ? -11.456 -10.898 18.878 1.00 98.00 192 MET A C 1
ATOM 1497 O O . MET A 1 192 ? -10.354 -11.329 19.220 1.00 98.00 192 MET A O 1
ATOM 1501 N N . GLU A 1 193 ? -12.340 -11.638 18.207 1.00 98.31 193 GLU A N 1
ATOM 1502 C CA . GLU A 1 193 ? -12.062 -13.004 17.755 1.00 98.31 193 GLU A CA 1
ATOM 1503 C C . GLU A 1 193 ? -10.892 -13.023 16.764 1.00 98.31 193 GLU A C 1
ATOM 1505 O O . GLU A 1 193 ? -9.979 -13.837 16.895 1.00 98.31 193 GLU A O 1
ATOM 1510 N N . LEU A 1 194 ? -10.855 -12.060 15.840 1.00 98.25 194 LEU A N 1
ATOM 1511 C CA . LEU A 1 194 ? -9.792 -11.932 14.853 1.00 98.25 194 LEU A CA 1
ATOM 1512 C C . LEU A 1 194 ? -8.442 -11.657 15.507 1.00 98.25 194 LEU A C 1
ATOM 1514 O O . LEU A 1 194 ? -7.471 -12.314 15.157 1.00 98.25 194 LEU A O 1
ATOM 1518 N N . VAL A 1 195 ? -8.371 -10.758 16.494 1.00 98.50 195 VAL A N 1
ATOM 1519 C CA . VAL A 1 195 ? -7.140 -10.522 17.272 1.00 98.50 195 VAL A CA 1
ATOM 1520 C C . VAL A 1 195 ? -6.648 -11.816 17.932 1.00 98.50 195 VAL A C 1
ATOM 1522 O O . VAL A 1 195 ? -5.451 -12.109 17.889 1.00 98.50 195 VAL A O 1
ATOM 1525 N N . ALA A 1 196 ? -7.553 -12.611 18.509 1.00 98.38 196 ALA A N 1
ATOM 1526 C CA . ALA A 1 196 ? -7.204 -13.864 19.174 1.00 98.38 196 ALA A CA 1
ATOM 1527 C C . ALA A 1 196 ? -6.714 -14.948 18.195 1.00 98.38 196 ALA A C 1
ATOM 1529 O O . ALA A 1 196 ? -5.732 -15.635 18.483 1.00 98.38 196 ALA A O 1
ATOM 1530 N N . GLU A 1 197 ? -7.360 -15.098 17.036 1.00 98.12 197 GLU A N 1
ATOM 1531 C CA . GLU A 1 197 ? -6.921 -16.036 15.996 1.00 98.12 197 GLU A CA 1
ATOM 1532 C C . GLU A 1 197 ? -5.602 -15.596 15.353 1.00 98.12 197 GLU A C 1
ATOM 1534 O O . GLU A 1 197 ? -4.705 -16.416 15.145 1.00 98.12 197 GLU A O 1
ATOM 1539 N N . PHE A 1 198 ? -5.437 -14.296 15.103 1.00 97.31 198 PHE A N 1
ATOM 1540 C CA . PHE A 1 198 ? -4.232 -13.748 14.486 1.00 97.31 198 PHE A CA 1
ATOM 1541 C C . PHE A 1 198 ? -3.004 -13.897 15.393 1.00 97.31 198 PHE A C 1
ATOM 1543 O O . PHE A 1 198 ? -1.916 -14.192 14.908 1.00 97.31 198 PHE A O 1
ATOM 1550 N N . ALA A 1 199 ? -3.181 -13.811 16.717 1.00 97.56 199 ALA A N 1
ATOM 1551 C CA . ALA A 1 199 ? -2.116 -14.034 17.699 1.00 97.56 199 ALA A CA 1
ATOM 1552 C C . ALA A 1 199 ? -1.517 -15.457 17.672 1.00 97.56 199 ALA A C 1
ATOM 1554 O O . ALA A 1 199 ? -0.478 -15.703 18.288 1.00 97.56 199 ALA A O 1
ATOM 1555 N N . LYS A 1 200 ? -2.145 -16.408 16.965 1.00 97.62 200 LYS A N 1
ATOM 1556 C CA . LYS A 1 200 ? -1.612 -17.763 16.741 1.00 97.62 200 LYS A CA 1
ATOM 1557 C C . LYS A 1 200 ? -0.639 -17.823 15.558 1.00 97.62 200 LYS A C 1
ATOM 1559 O O . LYS A 1 200 ? 0.085 -18.808 15.419 1.00 97.62 200 LYS A O 1
ATOM 1564 N N . ILE A 1 201 ? -0.602 -16.790 14.715 1.00 97.62 201 ILE A N 1
ATOM 1565 C CA . ILE A 1 201 ? 0.280 -16.712 13.550 1.00 97.62 201 ILE A CA 1
ATOM 1566 C C . ILE A 1 201 ? 1.712 -16.421 14.028 1.00 97.62 201 ILE A C 1
ATOM 1568 O O . ILE A 1 201 ? 1.950 -15.436 14.734 1.00 97.62 201 ILE A O 1
ATOM 1572 N N . PRO A 1 202 ? 2.707 -17.244 13.652 1.00 97.19 202 PRO A N 1
ATOM 1573 C CA . PRO A 1 202 ? 4.055 -17.109 14.192 1.00 97.19 202 PRO A CA 1
ATOM 1574 C C . PRO A 1 202 ? 4.801 -15.877 13.687 1.00 97.19 202 PRO A C 1
ATOM 1576 O O . PRO A 1 202 ? 5.548 -15.265 14.454 1.00 97.19 202 PRO A O 1
ATOM 1579 N N . ALA A 1 203 ? 4.600 -15.524 12.419 1.00 97.88 203 ALA A N 1
ATOM 1580 C CA . ALA A 1 203 ? 5.292 -14.439 11.746 1.00 97.88 203 ALA A CA 1
ATOM 1581 C C . ALA A 1 203 ? 4.458 -13.888 10.584 1.00 97.88 203 ALA A C 1
ATOM 1583 O O . ALA A 1 203 ? 3.645 -14.604 9.998 1.00 97.88 203 ALA A O 1
ATOM 1584 N N . LEU A 1 204 ? 4.730 -12.633 10.237 1.00 98.44 204 LEU A N 1
ATOM 1585 C CA . LEU A 1 204 ? 4.260 -11.982 9.014 1.00 98.44 204 LEU A CA 1
ATOM 1586 C C . LEU A 1 204 ? 5.440 -11.769 8.079 1.00 98.44 204 LEU A C 1
ATOM 1588 O O . LEU A 1 204 ? 6.583 -11.737 8.524 1.00 98.44 204 LEU A O 1
ATOM 1592 N N . TYR A 1 205 ? 5.169 -11.564 6.801 1.00 98.19 205 TYR A N 1
ATOM 1593 C CA . TYR A 1 205 ? 6.183 -11.267 5.797 1.00 98.19 205 TYR A CA 1
ATOM 1594 C C . TYR A 1 205 ? 5.756 -10.022 5.039 1.00 98.19 205 TYR A C 1
ATOM 1596 O O . TYR A 1 205 ? 4.614 -9.927 4.602 1.00 98.19 205 TYR A O 1
ATOM 1604 N N . ILE A 1 206 ? 6.654 -9.055 4.892 1.00 98.06 206 ILE A N 1
ATOM 1605 C CA . ILE A 1 206 ? 6.387 -7.896 4.039 1.00 98.06 206 ILE A CA 1
ATOM 1606 C C . ILE A 1 206 ? 6.486 -8.373 2.597 1.00 98.06 206 ILE A C 1
ATOM 1608 O O . ILE A 1 206 ? 7.582 -8.724 2.181 1.00 98.06 206 ILE A O 1
ATOM 1612 N N . ALA A 1 207 ? 5.371 -8.400 1.867 1.00 95.50 207 ALA A N 1
ATOM 1613 C CA . ALA A 1 207 ? 5.360 -8.712 0.437 1.00 95.50 207 ALA A CA 1
ATOM 1614 C C . ALA A 1 207 ? 5.619 -7.453 -0.404 1.00 95.50 207 ALA A C 1
ATOM 1616 O O . ALA A 1 207 ? 6.279 -7.518 -1.435 1.00 95.50 207 ALA A O 1
ATOM 1617 N N . ASP A 1 208 ? 5.139 -6.301 0.069 1.00 94.69 208 ASP A N 1
ATOM 1618 C CA . ASP A 1 208 ? 5.418 -4.989 -0.508 1.00 94.69 208 ASP A CA 1
ATOM 1619 C C . ASP A 1 208 ? 5.324 -3.898 0.575 1.00 94.69 208 ASP A C 1
ATOM 1621 O O . ASP A 1 208 ? 4.527 -3.974 1.514 1.00 94.69 208 ASP A O 1
ATOM 1625 N N . GLY A 1 209 ? 6.152 -2.860 0.455 1.00 94.25 209 GLY A N 1
ATOM 1626 C CA . GLY A 1 209 ? 6.164 -1.729 1.383 1.00 94.25 209 GLY A CA 1
ATOM 1627 C C . GLY A 1 209 ? 7.249 -1.750 2.459 1.00 94.25 209 GLY A C 1
ATOM 1628 O O . GLY A 1 209 ? 7.059 -1.134 3.508 1.00 94.25 209 GLY A O 1
ATOM 1629 N N . HIS A 1 210 ? 8.418 -2.352 2.208 1.00 95.88 210 HIS A N 1
ATOM 1630 C CA . HIS A 1 210 ? 9.563 -2.309 3.138 1.00 95.88 210 HIS A CA 1
ATOM 1631 C C . HIS A 1 210 ? 9.961 -0.873 3.494 1.00 95.88 210 HIS A C 1
ATOM 1633 O O . HIS A 1 210 ? 10.187 -0.570 4.662 1.00 95.88 210 HIS A O 1
ATOM 1639 N N . HIS A 1 211 ? 9.962 0.039 2.514 1.00 94.56 211 HIS A N 1
ATOM 1640 C CA . HIS A 1 211 ? 10.209 1.464 2.762 1.00 94.56 211 HIS A CA 1
ATOM 1641 C C . HIS A 1 211 ? 9.142 2.092 3.667 1.00 94.56 211 HIS A C 1
ATOM 1643 O O . HIS A 1 211 ? 9.484 2.865 4.553 1.00 94.56 211 HIS A O 1
ATOM 1649 N N . ARG A 1 212 ? 7.860 1.739 3.484 1.00 95.75 212 ARG A N 1
ATOM 1650 C CA . ARG A 1 212 ? 6.744 2.244 4.304 1.00 95.75 212 ARG A CA 1
ATOM 1651 C C . ARG A 1 212 ? 6.879 1.783 5.760 1.00 95.75 212 ARG A C 1
ATOM 1653 O O . ARG A 1 212 ? 6.774 2.609 6.663 1.00 95.75 212 ARG A O 1
ATOM 1660 N N . ALA A 1 213 ? 7.193 0.505 5.985 1.00 96.75 213 ALA A N 1
ATOM 1661 C CA . ALA A 1 213 ? 7.432 -0.036 7.324 1.00 96.75 213 ALA A CA 1
ATOM 1662 C C . ALA A 1 213 ? 8.670 0.596 7.994 1.00 96.75 213 ALA A C 1
ATOM 1664 O O . ALA A 1 213 ? 8.600 1.040 9.140 1.00 96.75 213 ALA A O 1
ATOM 1665 N N . ALA A 1 214 ? 9.784 0.723 7.263 1.00 96.50 214 ALA A N 1
ATOM 1666 C CA . ALA A 1 214 ? 10.995 1.374 7.765 1.00 96.50 214 ALA A CA 1
ATOM 1667 C C . ALA A 1 214 ? 10.763 2.853 8.118 1.00 96.50 214 ALA A C 1
ATOM 1669 O O . ALA A 1 214 ? 11.193 3.314 9.175 1.00 96.50 214 ALA A O 1
ATOM 1670 N N . SER A 1 215 ? 10.035 3.593 7.278 1.00 96.38 215 SER A N 1
ATOM 1671 C CA . SER A 1 215 ? 9.663 4.983 7.553 1.00 96.38 215 SER A CA 1
ATOM 1672 C C . SER A 1 215 ? 8.740 5.124 8.755 1.00 96.38 215 SER A C 1
ATOM 1674 O O . SER A 1 215 ? 8.880 6.088 9.503 1.00 96.38 215 SER A O 1
ATOM 1676 N N . ALA A 1 216 ? 7.833 4.173 8.994 1.00 96.81 216 ALA A N 1
ATOM 1677 C CA . ALA A 1 216 ? 7.012 4.177 10.201 1.00 96.81 216 ALA A CA 1
ATOM 1678 C C . ALA A 1 216 ? 7.861 3.983 11.470 1.00 96.81 216 ALA A C 1
ATOM 1680 O O . ALA A 1 216 ? 7.688 4.728 12.435 1.00 96.81 216 ALA A O 1
ATOM 1681 N N . ALA A 1 217 ? 8.832 3.061 11.449 1.00 96.62 217 ALA A N 1
ATOM 1682 C CA . ALA A 1 217 ? 9.768 2.868 12.560 1.00 96.62 217 ALA A CA 1
ATOM 1683 C C . ALA A 1 217 ? 10.625 4.120 12.826 1.00 96.62 217 ALA A C 1
ATOM 1685 O O . ALA A 1 217 ? 10.804 4.543 13.969 1.00 96.62 217 ALA A O 1
ATOM 1686 N N . ARG A 1 218 ? 11.093 4.785 11.765 1.00 96.75 218 ARG A N 1
ATOM 1687 C CA . ARG A 1 218 ? 11.819 6.057 11.883 1.00 96.75 218 ARG A CA 1
ATOM 1688 C C . ARG A 1 218 ? 10.943 7.187 12.417 1.00 96.75 218 ARG A C 1
ATOM 1690 O O . ARG A 1 218 ? 11.358 7.894 13.332 1.00 96.75 218 ARG A O 1
ATOM 1697 N N . ALA A 1 219 ? 9.718 7.319 11.911 1.00 96.38 219 ALA A N 1
ATOM 1698 C CA . ALA A 1 219 ? 8.763 8.306 12.402 1.00 96.38 219 ALA A CA 1
ATOM 1699 C C . ALA A 1 219 ? 8.446 8.083 13.889 1.00 96.38 219 ALA A C 1
ATOM 1701 O O . ALA A 1 219 ? 8.386 9.046 14.648 1.00 96.38 219 ALA A O 1
ATOM 1702 N N . ARG A 1 220 ? 8.318 6.828 14.346 1.00 96.44 220 ARG A N 1
ATOM 1703 C CA . ARG A 1 220 ? 8.178 6.501 15.775 1.00 96.44 220 ARG A CA 1
ATOM 1704 C C . ARG A 1 220 ? 9.317 7.078 16.610 1.00 96.44 220 ARG A C 1
ATOM 1706 O O . ARG A 1 220 ? 9.059 7.696 17.642 1.00 96.44 220 ARG A O 1
ATOM 1713 N N . ALA A 1 221 ? 10.558 6.898 16.162 1.00 95.69 221 ALA A N 1
ATOM 1714 C CA . ALA A 1 221 ? 11.731 7.411 16.861 1.00 95.69 221 ALA A CA 1
ATOM 1715 C C . ALA A 1 221 ? 11.735 8.950 16.935 1.00 95.69 221 ALA A C 1
ATOM 1717 O O . ALA A 1 221 ? 12.000 9.502 18.001 1.00 95.69 221 ALA A O 1
ATOM 1718 N N . GLU A 1 222 ? 11.386 9.637 15.843 1.00 95.44 222 GLU A N 1
ATOM 1719 C CA . GLU A 1 222 ? 11.341 11.109 15.782 1.00 95.44 222 GLU A CA 1
ATOM 1720 C C . GLU A 1 222 ? 10.176 11.716 16.583 1.00 95.44 222 GLU A C 1
ATOM 1722 O O . GLU A 1 222 ? 10.286 12.810 17.141 1.00 95.44 222 GLU A O 1
ATOM 1727 N N . LEU A 1 223 ? 9.058 10.996 16.685 1.00 94.62 223 LEU A N 1
ATOM 1728 C CA . LEU A 1 223 ? 7.880 11.424 17.440 1.00 94.62 223 LEU A CA 1
ATOM 1729 C C . LEU A 1 223 ? 7.953 11.072 18.932 1.00 94.62 223 LEU A C 1
ATOM 1731 O O . LEU A 1 223 ? 7.062 11.453 19.693 1.00 94.62 223 LEU A O 1
ATOM 1735 N N . LYS A 1 224 ? 8.998 10.369 19.380 1.00 93.75 224 LYS A N 1
ATOM 1736 C CA . LYS A 1 224 ? 9.150 9.949 20.776 1.00 93.75 224 LYS A CA 1
ATOM 1737 C C . LYS A 1 224 ? 9.096 11.149 21.729 1.00 93.75 224 LYS A C 1
ATOM 1739 O O . LYS A 1 224 ? 9.819 12.126 21.568 1.00 93.75 224 LYS A O 1
ATOM 1744 N N . GLY A 1 225 ? 8.252 11.050 22.757 1.00 90.25 225 GLY A N 1
ATOM 1745 C CA . GLY A 1 225 ? 8.083 12.097 23.772 1.00 90.25 225 GLY A CA 1
ATOM 1746 C C . GLY A 1 225 ? 7.180 13.262 23.355 1.00 90.25 225 GLY A C 1
ATOM 1747 O O . GLY A 1 225 ? 6.953 14.161 24.159 1.00 90.25 225 GLY A O 1
ATOM 1748 N N . GLN A 1 226 ? 6.636 13.248 22.136 1.00 91.56 226 GLN A N 1
ATOM 1749 C CA . GLN A 1 226 ? 5.615 14.202 21.715 1.00 91.56 226 GLN A CA 1
ATOM 1750 C C . GLN A 1 226 ? 4.207 13.740 22.137 1.00 91.56 226 GLN A C 1
ATOM 1752 O O . GLN A 1 226 ? 4.001 12.549 22.403 1.00 91.56 226 GLN A O 1
ATOM 1757 N N . PRO A 1 227 ? 3.213 14.647 22.163 1.00 85.56 227 PRO A N 1
ATOM 1758 C CA . PRO A 1 227 ? 1.809 14.256 22.249 1.00 85.56 227 PRO A CA 1
ATOM 1759 C C . PRO A 1 227 ? 1.454 13.234 21.158 1.00 85.56 227 PRO A C 1
ATOM 1761 O 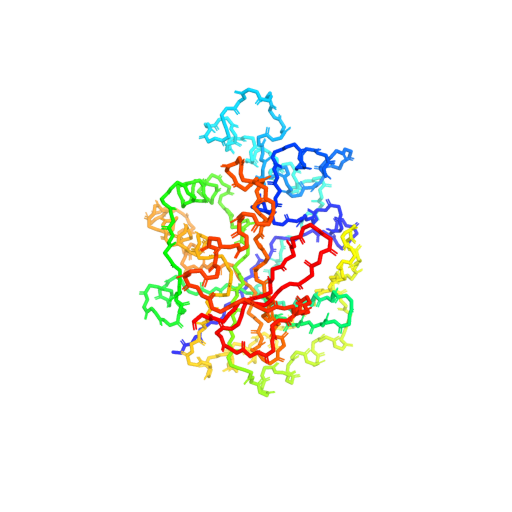O . PRO A 1 227 ? 1.966 13.311 20.041 1.00 85.56 227 PRO A O 1
ATOM 1764 N N . ASP A 1 228 ? 0.613 12.258 21.502 1.00 80.62 228 ASP A N 1
ATOM 1765 C CA . ASP A 1 228 ? 0.139 11.187 20.611 1.00 80.62 228 ASP A CA 1
ATOM 1766 C C . ASP A 1 228 ? 1.218 10.241 20.048 1.00 80.62 228 ASP A C 1
ATOM 1768 O O . ASP A 1 228 ? 0.934 9.419 19.174 1.00 80.62 228 ASP A O 1
ATOM 1772 N N . ALA A 1 229 ? 2.438 10.258 20.601 1.00 87.31 229 ALA A N 1
ATOM 1773 C CA . ALA A 1 229 ? 3.513 9.336 20.218 1.00 87.31 229 ALA A CA 1
ATOM 1774 C C . ALA A 1 229 ? 3.132 7.850 20.361 1.00 87.31 229 ALA A C 1
ATOM 1776 O O . ALA A 1 229 ? 3.728 6.993 19.722 1.00 87.31 229 ALA A O 1
ATOM 1777 N N . ALA A 1 230 ? 2.124 7.515 21.171 1.00 88.62 230 ALA A N 1
ATOM 1778 C CA . ALA A 1 230 ? 1.640 6.142 21.280 1.00 88.62 230 ALA A CA 1
ATOM 1779 C C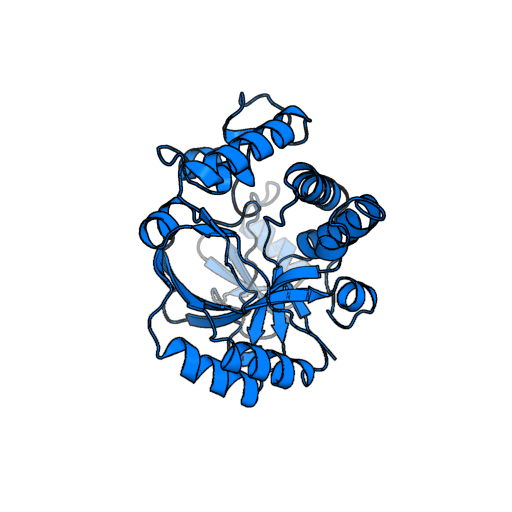 . ALA A 1 230 ? 1.098 5.596 19.944 1.00 88.62 230 ALA A C 1
ATOM 1781 O O . ALA A 1 230 ? 1.272 4.413 19.659 1.00 88.62 230 ALA A O 1
ATOM 1782 N N . ALA A 1 231 ? 0.495 6.448 19.106 1.00 88.00 231 ALA A N 1
ATOM 1783 C CA . ALA A 1 231 ? -0.050 6.041 17.812 1.00 88.00 231 ALA A CA 1
ATOM 1784 C C . ALA A 1 231 ? 1.046 5.628 16.812 1.00 88.00 231 ALA A C 1
ATOM 1786 O O . ALA A 1 231 ? 0.791 4.806 15.934 1.00 88.00 231 ALA A O 1
ATOM 1787 N N . SER A 1 232 ? 2.278 6.136 16.964 1.00 93.94 232 SER A N 1
ATOM 1788 C CA . SER A 1 232 ? 3.409 5.774 16.099 1.00 93.94 232 SER A CA 1
ATOM 1789 C C . SER A 1 232 ? 4.070 4.442 16.470 1.00 93.94 232 SER A C 1
ATOM 1791 O O . SER A 1 232 ? 4.943 3.979 15.744 1.00 93.94 232 SER A O 1
ATOM 1793 N N . ASN A 1 233 ? 3.630 3.767 17.541 1.00 95.69 233 ASN A N 1
ATOM 1794 C CA . ASN A 1 233 ? 4.094 2.414 17.879 1.00 95.69 233 ASN A CA 1
ATOM 1795 C C . ASN A 1 233 ? 3.580 1.331 16.917 1.00 95.69 233 ASN A C 1
ATOM 1797 O O . ASN A 1 233 ? 3.959 0.167 17.044 1.00 95.69 233 ASN A O 1
ATOM 1801 N N . SER A 1 234 ? 2.718 1.691 15.967 1.00 96.62 234 SER A N 1
ATOM 1802 C CA . SER A 1 234 ? 2.167 0.763 14.987 1.00 96.62 234 SER A CA 1
ATOM 1803 C C . SER A 1 234 ? 2.133 1.365 13.586 1.00 96.62 234 SER A C 1
ATOM 1805 O O . SER A 1 234 ? 2.214 2.586 13.424 1.00 96.62 234 SER A O 1
ATOM 1807 N N . PHE A 1 235 ? 2.013 0.515 12.569 1.00 97.19 235 PHE A N 1
ATOM 1808 C CA . PHE A 1 235 ? 1.807 0.933 11.189 1.00 97.19 235 PHE A CA 1
ATOM 1809 C C . PHE A 1 235 ? 0.639 0.227 10.517 1.00 97.19 235 PHE A C 1
ATOM 1811 O O . PHE A 1 235 ? 0.381 -0.944 10.777 1.00 97.19 235 PHE A O 1
ATOM 1818 N N . ILE A 1 236 ? -0.075 0.949 9.656 1.00 97.06 236 ILE A N 1
ATOM 1819 C CA . ILE A 1 236 ? -1.193 0.408 8.890 1.00 97.06 236 ILE A CA 1
ATOM 1820 C C . ILE A 1 236 ? -0.699 -0.544 7.800 1.00 97.06 236 ILE A C 1
ATOM 1822 O O . ILE A 1 236 ? 0.201 -0.229 7.014 1.00 97.06 236 ILE A O 1
ATOM 1826 N N . ALA A 1 237 ? -1.318 -1.715 7.740 1.00 98.31 237 ALA A N 1
ATOM 1827 C CA . ALA A 1 237 ? -1.060 -2.698 6.705 1.00 98.31 237 ALA A CA 1
ATOM 1828 C C . ALA A 1 237 ? -2.328 -3.483 6.378 1.00 98.31 237 ALA A C 1
ATOM 1830 O O . ALA A 1 237 ? -3.299 -3.453 7.136 1.00 98.31 237 ALA A O 1
ATOM 1831 N N . VAL A 1 238 ? -2.288 -4.205 5.263 1.00 98.56 238 VAL A N 1
ATOM 1832 C CA . VAL A 1 238 ? -3.244 -5.265 4.951 1.00 98.56 238 VAL A CA 1
ATOM 1833 C C . VAL A 1 238 ? -2.479 -6.577 4.888 1.00 98.56 238 VAL A C 1
ATOM 1835 O O . VAL A 1 238 ? -1.512 -6.691 4.134 1.00 98.56 238 VAL A O 1
ATOM 1838 N N . ALA A 1 239 ? -2.893 -7.550 5.696 1.00 98.62 239 ALA A N 1
ATOM 1839 C CA . ALA A 1 239 ? -2.308 -8.882 5.728 1.00 98.62 239 ALA A CA 1
ATOM 1840 C C . ALA A 1 239 ? -3.161 -9.863 4.911 1.00 98.62 239 ALA A C 1
ATOM 1842 O O . ALA A 1 239 ? -4.318 -10.092 5.258 1.00 98.62 239 ALA A O 1
ATOM 1843 N N . PHE A 1 240 ? -2.596 -10.447 3.854 1.00 98.56 240 PHE A N 1
ATOM 1844 C CA . PHE A 1 240 ? -3.249 -11.438 2.987 1.00 98.56 240 PHE A CA 1
ATOM 1845 C C . PHE A 1 240 ? -2.734 -12.859 3.279 1.00 98.56 240 PHE A C 1
ATOM 1847 O O . PHE A 1 240 ? -1.528 -13.022 3.493 1.00 98.56 240 PHE A O 1
ATOM 1854 N N . PRO A 1 241 ? -3.597 -13.889 3.289 1.00 98.25 241 PRO A N 1
ATOM 1855 C CA . PRO A 1 241 ? -3.144 -15.262 3.488 1.00 98.25 241 PRO A CA 1
ATOM 1856 C C . PRO A 1 241 ? -2.345 -15.743 2.265 1.00 98.25 241 PRO A C 1
ATOM 1858 O O . PRO A 1 241 ? -2.636 -15.363 1.130 1.00 98.25 241 PRO A O 1
ATOM 1861 N N . ASP A 1 242 ? -1.299 -16.530 2.499 1.00 97.62 242 ASP A N 1
ATOM 1862 C CA . ASP A 1 242 ? -0.339 -16.978 1.483 1.00 97.62 242 ASP A CA 1
ATOM 1863 C C . ASP A 1 242 ? -0.968 -17.813 0.362 1.00 97.62 242 ASP A C 1
ATOM 1865 O O . ASP A 1 242 ? -0.508 -17.746 -0.775 1.00 97.62 242 ASP A O 1
ATOM 1869 N N . ASP A 1 243 ? -2.043 -18.539 0.654 1.00 97.44 243 ASP A N 1
ATOM 1870 C CA . ASP A 1 243 ? -2.807 -19.329 -0.314 1.00 97.44 243 ASP A CA 1
ATOM 1871 C C . ASP A 1 243 ? -3.687 -18.496 -1.267 1.00 97.44 243 ASP A C 1
ATOM 1873 O O . ASP A 1 243 ? -4.175 -19.030 -2.264 1.00 97.44 243 ASP A O 1
ATOM 1877 N N . GLN A 1 244 ? -3.849 -17.192 -1.011 1.00 97.44 244 GLN A N 1
ATOM 1878 C CA . GLN A 1 244 ? -4.527 -16.242 -1.904 1.00 97.44 244 GLN A CA 1
ATOM 1879 C C . GLN A 1 244 ? -3.561 -15.264 -2.582 1.00 97.44 244 GLN A C 1
ATOM 1881 O O . GLN A 1 244 ? -3.964 -14.529 -3.481 1.00 97.44 244 GLN A O 1
ATOM 1886 N N . VAL A 1 245 ? -2.293 -15.206 -2.168 1.00 95.25 245 VAL A N 1
ATOM 1887 C CA . VAL A 1 245 ? -1.316 -14.300 -2.783 1.00 95.25 245 VAL A CA 1
ATOM 1888 C C . VAL A 1 245 ? -0.772 -14.917 -4.065 1.00 95.25 245 VAL A C 1
ATOM 1890 O O . VAL A 1 245 ? -0.229 -16.020 -4.073 1.00 95.25 245 VAL A O 1
ATOM 1893 N N . GLN A 1 246 ? -0.845 -14.161 -5.158 1.00 92.38 246 GLN A N 1
ATOM 1894 C CA . GLN A 1 246 ? -0.233 -14.541 -6.425 1.00 92.38 246 GLN A CA 1
ATOM 1895 C C . GLN A 1 246 ? 1.139 -13.878 -6.588 1.00 92.38 246 GLN A C 1
ATOM 1897 O O . GLN A 1 246 ? 1.268 -12.657 -6.505 1.00 92.38 246 GLN A O 1
ATOM 1902 N N . ILE A 1 247 ? 2.169 -14.679 -6.874 1.00 89.12 247 ILE A N 1
ATOM 1903 C CA . ILE A 1 247 ? 3.506 -14.183 -7.222 1.00 89.12 247 ILE A CA 1
ATOM 1904 C C . ILE A 1 247 ? 3.636 -14.179 -8.745 1.00 89.12 247 ILE A C 1
ATOM 1906 O O . ILE A 1 247 ? 3.622 -15.231 -9.382 1.00 89.12 247 ILE A O 1
ATOM 1910 N N . LEU A 1 248 ? 3.760 -12.986 -9.326 1.00 88.62 248 LEU A N 1
ATOM 1911 C CA . LEU A 1 248 ? 3.899 -12.784 -10.768 1.00 88.62 248 LEU A CA 1
ATOM 1912 C C . LEU A 1 248 ? 5.366 -12.541 -11.166 1.00 88.62 248 LEU A C 1
ATOM 1914 O O . LEU A 1 248 ? 6.148 -12.020 -10.364 1.00 88.62 248 LEU A O 1
ATOM 1918 N N . PRO A 1 249 ? 5.767 -12.896 -12.400 1.00 87.00 249 PRO A N 1
ATOM 1919 C CA . PRO A 1 249 ? 7.121 -12.656 -12.885 1.00 87.00 249 PRO A CA 1
ATOM 1920 C C . PRO A 1 249 ? 7.413 -11.159 -13.062 1.00 87.00 249 PRO A C 1
ATOM 1922 O O . PRO A 1 249 ? 6.565 -10.375 -13.486 1.00 87.00 249 PRO A O 1
ATOM 1925 N N . TYR A 1 250 ? 8.664 -10.764 -12.813 1.00 84.75 250 TYR A N 1
ATOM 1926 C CA . TYR A 1 250 ? 9.145 -9.426 -13.156 1.00 84.75 250 TYR A CA 1
ATOM 1927 C C . TYR A 1 250 ? 9.614 -9.381 -14.607 1.00 84.75 250 TYR A C 1
ATOM 1929 O O . TYR A 1 250 ? 10.662 -9.928 -14.949 1.00 84.75 250 TYR A O 1
ATOM 1937 N N . HIS A 1 251 ? 8.890 -8.652 -15.452 1.00 90.69 251 HIS A N 1
ATOM 1938 C CA . HIS A 1 251 ? 9.337 -8.380 -16.815 1.00 90.69 251 HIS A CA 1
ATOM 1939 C C . HIS A 1 251 ? 10.342 -7.220 -16.834 1.00 90.69 251 HIS A C 1
ATOM 1941 O O . HIS A 1 251 ? 10.181 -6.206 -16.146 1.00 90.69 251 HIS A O 1
ATOM 1947 N N . ARG A 1 252 ? 11.411 -7.364 -17.621 1.00 93.12 252 ARG A N 1
ATOM 1948 C CA . ARG A 1 252 ? 12.431 -6.329 -17.828 1.00 93.12 252 ARG A CA 1
ATOM 1949 C C . ARG A 1 252 ? 12.456 -5.950 -19.301 1.00 93.12 252 ARG A C 1
ATOM 1951 O O . ARG A 1 252 ? 12.538 -6.821 -20.158 1.00 93.12 252 ARG A O 1
ATOM 1958 N N . THR A 1 253 ? 12.419 -4.649 -19.577 1.00 93.75 253 THR A N 1
ATOM 1959 C CA . THR A 1 253 ? 12.559 -4.120 -20.938 1.00 93.75 253 THR A CA 1
ATOM 1960 C C . THR A 1 253 ? 13.954 -3.539 -21.103 1.00 93.75 253 THR A C 1
ATOM 1962 O O . THR A 1 253 ? 14.364 -2.672 -20.329 1.00 93.75 253 THR A O 1
ATOM 1965 N N . VAL A 1 254 ? 14.677 -4.009 -22.115 1.00 93.25 254 VAL A N 1
ATOM 1966 C CA . VAL A 1 254 ? 15.984 -3.471 -22.501 1.00 93.25 254 VAL A CA 1
ATOM 1967 C C . VAL A 1 254 ? 15.767 -2.519 -23.678 1.00 93.25 254 VAL A C 1
ATOM 1969 O O . VAL A 1 254 ? 15.144 -2.898 -24.665 1.00 93.25 254 VAL A O 1
ATOM 1972 N N . LYS A 1 255 ? 16.218 -1.263 -23.549 1.00 93.38 255 LYS A N 1
ATOM 1973 C CA . LYS A 1 255 ? 15.903 -0.185 -24.508 1.00 93.38 255 LYS A CA 1
ATOM 1974 C C . LYS A 1 255 ? 16.595 -0.345 -25.860 1.00 93.38 255 LYS A C 1
ATOM 1976 O O . LYS A 1 255 ? 16.041 0.051 -26.880 1.00 93.38 255 LYS A O 1
ATOM 1981 N N . ASP A 1 256 ? 17.797 -0.899 -25.857 1.00 94.62 256 ASP A N 1
ATOM 1982 C CA . ASP A 1 256 ? 18.612 -1.107 -27.044 1.00 94.62 256 ASP A CA 1
ATOM 1983 C C . ASP A 1 256 ? 19.561 -2.296 -26.836 1.00 94.62 256 ASP A C 1
ATOM 1985 O O . ASP A 1 256 ? 19.714 -2.810 -25.730 1.00 94.62 256 ASP A O 1
ATOM 1989 N N . LEU A 1 257 ? 20.200 -2.749 -27.914 1.00 95.94 257 LEU A N 1
ATOM 1990 C CA . LEU A 1 257 ? 21.168 -3.852 -27.884 1.00 95.94 257 LEU A CA 1
ATOM 1991 C C . LEU A 1 257 ? 22.622 -3.345 -27.817 1.00 95.94 257 LEU A C 1
ATOM 1993 O O . LEU A 1 257 ? 23.549 -4.021 -28.274 1.00 95.94 257 LEU A O 1
ATOM 1997 N N . ALA A 1 258 ? 22.822 -2.129 -27.298 1.00 94.56 258 ALA A N 1
ATOM 1998 C CA . ALA A 1 258 ? 24.079 -1.386 -27.283 1.00 94.56 258 ALA A CA 1
ATOM 1999 C C . ALA A 1 258 ? 24.739 -1.320 -28.673 1.00 94.56 258 ALA A C 1
ATOM 2001 O O . ALA A 1 258 ? 25.916 -1.633 -28.845 1.00 94.56 258 ALA A O 1
ATOM 2002 N N . GLY A 1 259 ? 23.941 -0.966 -29.685 1.00 95.31 259 GLY A N 1
ATOM 2003 C CA . GLY A 1 259 ? 24.379 -0.835 -31.079 1.00 95.31 259 GLY A CA 1
ATOM 2004 C C . GLY A 1 259 ? 24.528 -2.150 -31.855 1.00 95.31 259 GLY A C 1
ATOM 2005 O O . GLY A 1 259 ? 24.898 -2.110 -33.025 1.00 95.31 259 GLY A O 1
ATOM 2006 N N . ARG A 1 260 ? 24.237 -3.311 -31.250 1.00 97.12 260 ARG A N 1
ATOM 2007 C CA . ARG A 1 260 ? 24.264 -4.606 -31.950 1.00 97.12 260 ARG A CA 1
ATOM 2008 C C . ARG A 1 260 ? 23.004 -4.834 -32.784 1.00 97.12 260 ARG A C 1
ATOM 2010 O O . ARG A 1 260 ? 21.908 -4.433 -32.397 1.00 97.12 260 ARG A O 1
ATOM 2017 N N . ALA A 1 261 ? 23.158 -5.568 -33.884 1.00 97.19 261 ALA A N 1
ATOM 2018 C CA . ALA A 1 261 ? 22.032 -6.219 -34.549 1.00 97.19 261 ALA A CA 1
ATOM 2019 C C . ALA A 1 261 ? 21.493 -7.380 -33.679 1.00 97.19 261 ALA A C 1
ATOM 2021 O O . ALA A 1 261 ? 22.277 -7.981 -32.933 1.00 97.19 261 ALA A O 1
ATOM 2022 N N . PRO A 1 262 ? 20.195 -7.731 -33.764 1.00 97.00 262 PRO A N 1
ATOM 2023 C CA . PRO A 1 262 ? 19.607 -8.836 -32.999 1.00 97.00 262 PRO A CA 1
ATOM 2024 C C . PRO A 1 262 ? 20.359 -10.164 -33.133 1.00 97.00 262 PRO A C 1
ATOM 2026 O O . PRO A 1 262 ? 20.540 -10.880 -32.150 1.00 97.00 262 PRO A O 1
ATOM 2029 N N . GLU A 1 263 ? 20.845 -10.474 -34.332 1.00 96.44 263 GLU A N 1
ATOM 2030 C CA . GLU A 1 263 ? 21.587 -11.697 -34.630 1.00 96.44 263 GLU A CA 1
ATOM 2031 C C . GLU A 1 263 ? 22.932 -11.715 -33.896 1.00 96.44 263 GLU A C 1
ATOM 2033 O O . GLU A 1 263 ? 23.250 -12.693 -33.221 1.00 96.44 263 GLU A O 1
ATOM 2038 N N . GLN A 1 264 ? 23.669 -10.598 -33.938 1.00 97.31 264 GLN A N 1
ATOM 2039 C CA . GLN A 1 264 ? 24.938 -10.440 -33.222 1.00 97.31 264 GLN A CA 1
ATOM 2040 C C . GLN A 1 264 ? 24.743 -10.553 -31.707 1.00 97.31 264 GLN A C 1
ATOM 2042 O O . GLN A 1 264 ? 25.550 -11.171 -31.017 1.00 97.31 264 GLN A O 1
ATOM 2047 N N . PHE A 1 265 ? 23.662 -9.973 -31.179 1.00 97.19 265 PHE A N 1
ATOM 2048 C CA . PHE A 1 265 ? 23.325 -10.093 -29.764 1.00 97.19 265 PHE A CA 1
ATOM 2049 C C . PHE A 1 265 ? 23.048 -11.550 -29.367 1.00 97.19 265 PHE A C 1
ATOM 2051 O O . PHE A 1 265 ? 23.554 -12.005 -28.344 1.00 97.19 265 PHE A O 1
ATOM 2058 N N . LEU A 1 266 ? 22.294 -12.301 -30.177 1.00 96.88 266 LEU A N 1
ATOM 2059 C CA . LEU A 1 266 ? 22.036 -13.722 -29.922 1.00 96.88 266 LEU A CA 1
ATOM 2060 C C . LEU A 1 266 ? 23.309 -14.571 -30.000 1.00 96.88 266 LEU A C 1
ATOM 2062 O O . LEU A 1 266 ? 23.458 -15.509 -29.221 1.00 96.88 266 LEU A O 1
ATOM 2066 N N . GLU A 1 267 ? 24.219 -14.275 -30.928 1.00 96.56 267 GLU A N 1
ATOM 2067 C CA . GLU A 1 267 ? 25.527 -14.934 -30.990 1.00 96.56 267 GLU A CA 1
ATOM 2068 C C . GLU A 1 267 ? 26.357 -14.676 -29.734 1.00 96.56 267 GLU A C 1
ATOM 2070 O O . GLU A 1 267 ? 26.899 -15.619 -29.159 1.00 96.56 267 GLU A O 1
ATOM 2075 N N . ASP A 1 268 ? 26.423 -13.422 -29.284 1.00 96.19 268 ASP A N 1
ATOM 2076 C CA . ASP A 1 268 ? 27.134 -13.052 -28.061 1.00 96.19 268 ASP A CA 1
ATOM 2077 C C . ASP A 1 268 ? 26.497 -13.716 -26.827 1.00 96.19 268 ASP A C 1
ATOM 2079 O O . ASP A 1 268 ? 27.210 -14.254 -25.981 1.00 96.19 268 ASP A O 1
ATOM 2083 N N . LEU A 1 269 ? 25.163 -13.749 -26.744 1.00 95.69 269 LEU A N 1
ATOM 2084 C CA . LEU A 1 269 ? 24.432 -14.364 -25.635 1.00 95.69 269 LEU A CA 1
ATOM 2085 C C . LEU A 1 269 ? 24.650 -15.883 -25.564 1.00 95.69 269 LEU A C 1
ATOM 2087 O O . LEU A 1 269 ? 24.859 -16.428 -24.482 1.00 95.69 269 LEU A O 1
ATOM 2091 N N . ARG A 1 270 ? 24.695 -16.570 -26.712 1.00 96.88 270 ARG A N 1
ATOM 2092 C CA . ARG A 1 270 ? 24.980 -18.016 -26.775 1.00 96.88 270 ARG A CA 1
ATOM 2093 C C . ARG A 1 270 ? 26.373 -18.397 -26.276 1.00 96.88 270 ARG A C 1
ATOM 2095 O O . ARG A 1 270 ? 26.618 -19.567 -26.002 1.00 96.88 270 ARG A O 1
ATOM 2102 N N . ARG A 1 271 ? 27.295 -17.436 -26.161 1.00 96.81 271 ARG A N 1
ATOM 2103 C CA . ARG A 1 271 ? 28.623 -17.670 -25.571 1.00 96.81 271 ARG A CA 1
ATOM 2104 C C . ARG A 1 271 ? 28.595 -17.699 -24.045 1.00 96.81 271 ARG A C 1
ATOM 2106 O O . ARG A 1 271 ? 29.567 -18.165 -23.458 1.00 96.81 271 ARG A O 1
ATOM 2113 N N . VAL A 1 272 ? 27.531 -17.196 -23.414 1.00 96.12 272 VAL A N 1
ATOM 2114 C CA . VAL A 1 272 ? 27.414 -17.123 -21.948 1.00 96.12 272 VAL A CA 1
ATOM 2115 C C . VAL A 1 272 ? 26.321 -18.024 -21.378 1.00 96.12 272 VAL A C 1
ATOM 2117 O O . VAL A 1 272 ? 26.439 -18.418 -20.224 1.00 96.12 272 VAL A O 1
ATOM 2120 N N . ALA A 1 273 ? 25.299 -18.373 -22.163 1.00 96.00 273 ALA A N 1
ATOM 2121 C CA . ALA A 1 273 ? 24.221 -19.266 -21.744 1.00 96.00 273 ALA A CA 1
ATOM 2122 C C . ALA A 1 273 ? 23.627 -20.035 -22.941 1.00 96.00 273 ALA A C 1
ATOM 2124 O O . ALA A 1 273 ? 23.658 -19.529 -24.069 1.00 96.00 273 ALA A O 1
ATOM 2125 N N . PRO A 1 274 ? 23.055 -21.235 -22.737 1.00 96.44 274 PRO A N 1
ATOM 2126 C CA . PRO A 1 274 ? 22.240 -21.900 -23.748 1.00 96.44 274 PRO A CA 1
ATOM 2127 C C . PRO A 1 274 ? 21.042 -21.028 -24.150 1.00 96.44 274 PRO A C 1
ATOM 2129 O O . PRO A 1 274 ? 20.304 -20.548 -23.294 1.00 96.44 274 PRO A O 1
ATOM 2132 N N . VAL A 1 275 ? 20.837 -20.835 -25.459 1.00 97.19 275 VAL A N 1
ATOM 2133 C CA . VAL A 1 275 ? 19.693 -20.078 -25.998 1.00 97.19 275 VAL A CA 1
ATOM 2134 C C . VAL A 1 275 ? 18.988 -20.881 -27.082 1.00 97.19 275 VAL A C 1
ATOM 2136 O O . VAL A 1 275 ? 19.593 -21.210 -28.109 1.00 97.19 275 VAL A O 1
ATOM 2139 N N . ALA A 1 276 ? 17.693 -21.117 -26.894 1.00 95.56 276 ALA A N 1
ATOM 2140 C CA . ALA A 1 276 ? 16.828 -21.813 -27.842 1.00 95.56 276 ALA A CA 1
ATOM 2141 C C . ALA A 1 276 ? 15.597 -20.970 -28.207 1.00 95.56 276 ALA A C 1
ATOM 2143 O O . ALA A 1 276 ? 15.311 -19.955 -27.574 1.00 95.56 276 ALA A O 1
ATOM 2144 N N . GLY A 1 277 ? 14.868 -21.373 -29.252 1.00 95.75 277 GLY A N 1
ATOM 2145 C CA . GLY A 1 277 ? 13.522 -20.846 -29.493 1.00 95.75 277 GLY A CA 1
ATOM 2146 C C . GLY A 1 277 ? 12.584 -21.308 -28.379 1.00 95.75 277 GLY A C 1
ATOM 2147 O O . GLY A 1 277 ? 12.688 -22.450 -27.937 1.00 95.75 277 GLY A O 1
ATOM 2148 N N . GLY A 1 278 ? 11.696 -20.429 -27.917 1.00 93.69 278 GLY A N 1
ATOM 2149 C CA . GLY A 1 278 ? 10.915 -20.691 -26.711 1.00 93.69 278 GLY A CA 1
ATOM 2150 C C . GLY A 1 278 ? 9.557 -20.008 -26.683 1.00 93.69 278 GLY A C 1
ATOM 2151 O O . GLY A 1 278 ? 9.020 -19.608 -27.717 1.00 93.69 278 GLY A O 1
ATOM 2152 N N . SER A 1 279 ? 8.995 -19.894 -25.481 1.00 94.00 279 SER A N 1
ATOM 2153 C CA . SER A 1 279 ? 7.675 -19.311 -25.241 1.00 94.00 279 SER A CA 1
ATOM 2154 C C . SER A 1 279 ? 7.761 -18.048 -24.376 1.00 94.00 279 SER A C 1
ATOM 2156 O O . SER A 1 279 ? 8.819 -17.718 -23.837 1.00 94.00 279 SER A O 1
ATOM 2158 N N . ALA A 1 280 ? 6.637 -17.345 -24.238 1.00 93.56 280 ALA A N 1
ATOM 2159 C CA . ALA A 1 280 ? 6.515 -16.173 -23.370 1.00 93.56 280 ALA A CA 1
ATOM 2160 C C . ALA A 1 280 ? 6.631 -16.500 -21.871 1.00 93.56 280 ALA A C 1
ATOM 2162 O O . ALA A 1 280 ? 6.770 -15.591 -21.056 1.00 93.56 280 ALA A O 1
ATOM 2163 N N . THR A 1 281 ? 6.559 -17.781 -21.510 1.00 92.75 281 THR A N 1
ATOM 2164 C CA . THR A 1 281 ? 6.580 -18.250 -20.127 1.00 92.75 281 THR A CA 1
ATOM 2165 C C . THR A 1 281 ? 7.710 -19.263 -19.937 1.00 92.75 281 THR A C 1
ATOM 2167 O O . THR A 1 281 ? 7.793 -20.209 -20.730 1.00 92.75 281 THR A O 1
ATOM 2170 N N . PRO A 1 282 ? 8.555 -19.095 -18.904 1.00 92.12 282 PRO A N 1
ATOM 2171 C CA . PRO A 1 282 ? 9.576 -20.078 -18.573 1.00 92.12 282 PRO A CA 1
ATOM 2172 C C . PRO A 1 282 ? 8.958 -21.423 -18.173 1.00 92.12 282 PRO A C 1
ATOM 2174 O O . PRO A 1 282 ? 7.960 -21.460 -17.452 1.00 92.12 282 PRO A O 1
ATOM 2177 N N . GLY A 1 283 ? 9.550 -22.526 -18.620 1.00 91.06 283 GLY A N 1
ATOM 2178 C CA . GLY A 1 283 ? 9.094 -23.887 -18.344 1.00 91.06 283 GLY A CA 1
ATOM 2179 C C . GLY A 1 283 ? 9.520 -24.427 -16.978 1.00 91.06 283 GLY A C 1
ATOM 2180 O O . GLY A 1 283 ? 8.838 -25.294 -16.431 1.00 91.06 283 GLY A O 1
ATOM 2181 N N . HIS A 1 284 ? 10.624 -23.933 -16.408 1.00 91.06 284 HIS A N 1
ATOM 2182 C CA . HIS A 1 284 ? 11.128 -24.366 -15.103 1.00 91.06 284 HIS A CA 1
ATOM 2183 C C . HIS A 1 284 ? 11.971 -23.295 -14.397 1.00 91.06 284 HIS A C 1
ATOM 2185 O O . HIS A 1 284 ? 12.343 -22.268 -14.962 1.00 91.06 284 HIS A O 1
ATOM 2191 N N . GLN A 1 285 ? 12.289 -23.549 -13.125 1.00 92.56 285 GLN A N 1
ATOM 2192 C CA . GLN A 1 285 ? 13.225 -22.730 -12.360 1.00 92.56 285 GLN A CA 1
ATOM 2193 C C . GLN A 1 285 ? 14.607 -22.729 -13.027 1.00 92.56 285 GLN A C 1
ATOM 2195 O O . GLN A 1 285 ? 15.100 -23.786 -13.409 1.00 92.56 285 GLN A O 1
ATOM 2200 N N . GLY A 1 286 ? 15.230 -21.554 -13.120 1.00 92.12 286 GLY A N 1
ATOM 2201 C CA . GLY A 1 286 ? 16.496 -21.362 -13.838 1.00 92.12 286 GLY A CA 1
ATOM 2202 C C . GLY A 1 286 ? 16.304 -20.897 -15.282 1.00 92.12 286 GLY A C 1
ATOM 2203 O O . GLY A 1 286 ? 17.239 -20.392 -15.880 1.00 92.12 286 GLY A O 1
ATOM 2204 N N . GLU A 1 287 ? 15.085 -20.953 -15.819 1.00 93.94 287 GLU A N 1
ATOM 2205 C CA . GLU A 1 287 ? 14.815 -20.537 -17.192 1.00 93.94 287 GLU A CA 1
ATOM 2206 C C . GLU A 1 287 ? 14.307 -19.082 -17.276 1.00 93.94 287 GLU A C 1
ATOM 2208 O O . GLU A 1 287 ? 13.529 -18.617 -16.436 1.00 93.94 287 GLU A O 1
ATOM 2213 N N . VAL A 1 288 ? 14.726 -18.351 -18.314 1.00 95.06 288 VAL A N 1
ATOM 2214 C CA . VAL A 1 288 ? 14.278 -16.985 -18.627 1.00 95.06 288 VAL A CA 1
ATOM 2215 C C . VAL A 1 288 ? 13.729 -16.909 -20.050 1.00 95.06 288 VAL A C 1
ATOM 2217 O O . VAL A 1 288 ? 14.422 -17.225 -21.016 1.00 95.06 288 VAL A O 1
ATOM 2220 N N . SER A 1 289 ? 12.507 -16.393 -20.195 1.00 95.94 289 SER A N 1
ATOM 2221 C CA . SER A 1 289 ? 11.919 -16.051 -21.494 1.00 95.94 289 SER A CA 1
ATOM 2222 C C . SER A 1 289 ? 12.374 -14.668 -21.959 1.00 95.94 289 SER A C 1
ATOM 2224 O O . SER A 1 289 ? 12.265 -13.680 -21.232 1.00 95.94 289 SER A O 1
ATOM 2226 N N . MET A 1 290 ? 12.831 -14.577 -23.205 1.00 96.44 290 MET A N 1
ATOM 2227 C CA . MET A 1 290 ? 13.272 -13.339 -23.843 1.00 96.44 290 MET A CA 1
ATOM 2228 C C . MET A 1 290 ? 12.529 -13.121 -25.161 1.00 96.44 290 MET A C 1
ATOM 2230 O O . MET A 1 290 ? 12.577 -13.963 -26.055 1.00 96.44 290 MET A O 1
ATOM 2234 N N . TYR A 1 291 ? 11.894 -11.95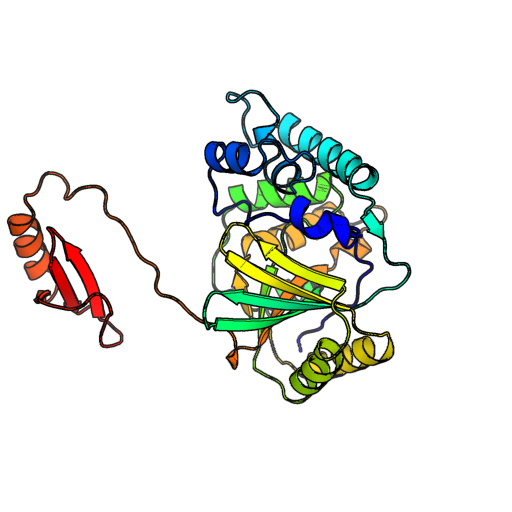9 -25.320 1.00 96.88 291 TYR A N 1
ATOM 2235 C CA . TYR A 1 291 ? 11.346 -11.527 -26.605 1.00 96.88 291 TYR A CA 1
ATOM 2236 C C . TYR A 1 291 ? 12.351 -10.642 -27.338 1.00 96.88 291 TYR A C 1
ATOM 2238 O O . TYR A 1 291 ? 12.778 -9.614 -26.813 1.00 96.88 291 TYR A O 1
ATOM 2246 N N . LEU A 1 292 ? 12.721 -11.022 -28.558 1.00 97.25 292 LEU A N 1
ATOM 2247 C CA . LEU A 1 292 ? 13.673 -10.282 -29.377 1.00 97.25 292 LEU A CA 1
ATOM 2248 C C . LEU A 1 292 ? 13.284 -10.364 -30.854 1.00 97.25 292 LEU A C 1
ATOM 2250 O O . LEU A 1 292 ? 13.052 -11.449 -31.383 1.00 97.25 292 LEU A O 1
ATOM 2254 N N . ALA A 1 293 ? 13.237 -9.210 -31.527 1.00 95.00 293 ALA A N 1
ATOM 2255 C CA . ALA A 1 293 ? 12.994 -9.109 -32.971 1.00 95.00 293 ALA A CA 1
ATOM 2256 C C . ALA A 1 293 ? 11.775 -9.925 -33.462 1.00 95.00 293 ALA A C 1
ATOM 2258 O O . ALA A 1 293 ? 11.837 -10.630 -34.468 1.00 95.00 293 ALA A O 1
ATOM 2259 N N . GLY A 1 294 ? 10.657 -9.851 -32.731 1.00 95.88 294 GLY A N 1
ATOM 2260 C CA . GLY A 1 294 ? 9.415 -10.527 -33.117 1.00 95.88 294 GLY A CA 1
ATOM 2261 C C . GLY A 1 294 ? 9.307 -11.993 -32.689 1.00 95.88 294 GLY A C 1
ATOM 2262 O O . GLY A 1 294 ? 8.363 -12.668 -33.094 1.00 95.88 294 GLY A O 1
ATOM 2263 N N . ARG A 1 295 ? 10.277 -12.523 -31.931 1.00 97.12 295 ARG A N 1
ATOM 2264 C CA . ARG A 1 295 ? 10.352 -13.950 -31.586 1.00 97.12 295 ARG A CA 1
ATOM 2265 C C . ARG A 1 295 ? 10.671 -14.173 -30.116 1.00 97.12 295 ARG A C 1
ATOM 2267 O O . ARG A 1 295 ? 11.390 -13.390 -29.501 1.00 97.12 295 ARG A O 1
ATOM 2274 N N . TRP A 1 296 ? 10.155 -15.278 -29.589 1.00 97.88 296 TRP A N 1
ATOM 2275 C CA . TRP A 1 296 ? 10.451 -15.750 -28.243 1.00 97.88 296 TRP A CA 1
ATOM 2276 C C . TRP A 1 296 ? 11.645 -16.698 -28.238 1.00 97.88 296 TRP A C 1
ATOM 2278 O O . TRP A 1 296 ? 11.753 -17.611 -29.061 1.00 97.88 296 TRP A O 1
ATOM 2288 N N . TYR A 1 297 ? 12.514 -16.475 -27.265 1.00 97.38 297 TYR A N 1
ATOM 2289 C CA . TYR A 1 297 ? 13.671 -17.287 -26.946 1.00 97.38 297 TYR A CA 1
ATOM 2290 C C . TYR A 1 297 ? 13.614 -17.680 -25.477 1.00 97.38 297 TYR A C 1
ATOM 2292 O O . TYR A 1 297 ? 13.005 -16.992 -24.658 1.00 97.38 297 TYR A O 1
ATOM 2300 N N . VAL A 1 298 ? 14.284 -18.773 -25.163 1.00 97.06 298 VAL A N 1
ATOM 2301 C CA . VAL A 1 298 ? 14.498 -19.267 -23.811 1.00 97.06 298 VAL A CA 1
ATOM 2302 C C . VAL A 1 298 ? 15.998 -19.282 -23.542 1.00 97.06 298 VAL A C 1
ATOM 2304 O O . VAL A 1 298 ? 16.777 -19.653 -24.425 1.00 97.06 298 VAL A O 1
ATOM 2307 N N . ILE A 1 299 ? 16.377 -18.848 -22.343 1.00 96.31 299 ILE A N 1
ATOM 2308 C CA . ILE A 1 299 ? 17.744 -18.824 -21.826 1.00 96.31 299 ILE A CA 1
ATOM 2309 C C . ILE A 1 299 ? 17.769 -19.681 -20.558 1.00 96.31 299 ILE A C 1
ATOM 2311 O O . ILE A 1 299 ? 16.974 -19.430 -19.655 1.00 96.31 299 ILE A O 1
ATOM 2315 N N . ASP A 1 300 ? 18.669 -20.657 -20.493 1.00 94.25 300 ASP A N 1
ATOM 2316 C CA . ASP A 1 300 ? 18.856 -21.524 -19.319 1.00 94.25 300 ASP A CA 1
ATOM 2317 C C . ASP A 1 300 ? 20.031 -20.996 -18.471 1.00 94.25 300 ASP A C 1
ATOM 2319 O O . ASP A 1 300 ? 21.117 -20.777 -19.021 1.00 94.25 300 ASP A O 1
ATOM 2323 N N . LEU A 1 301 ? 19.802 -20.697 -17.183 1.00 90.06 301 LEU A N 1
ATOM 2324 C CA . LEU A 1 301 ? 20.756 -20.027 -16.274 1.00 90.06 301 LEU A CA 1
ATOM 2325 C C . LEU A 1 301 ? 21.537 -20.983 -15.366 1.00 90.06 301 LEU A C 1
ATOM 2327 O O . LEU A 1 301 ? 20.936 -21.929 -14.812 1.00 90.06 301 LEU A O 1
#

Radius of gyration: 22.04 Å; chains: 1; bounding box: 52×49×58 Å

Secondary structure (DSSP, 8-state):
----B-B--EE--GGGHHHH----TTSS-HHHHHHHTTT-TT-THHHHTGGGGS-TTS-TTSHHHHHHHHHHHHHHHHHTTPEEPSS-B-EEEEEEETTEEEEEEEEEEEHHHHHTTSEE--S---HHHHHHHHHHHHHHTS----EEEEE---HHHHHHHHHHHTS--SEEEE-TTS-EEEEEEPPHHHHHHHHHHHTT---EEEEE-HHHHHHHHHHHHHHTTSTTGGGGGEEEEEEEETTT----------S--TT--HHHHHHHHHTTS-EEE--SS-SSTTEEEEEETTEEEEEE-

pLDDT: mean 94.98, std 3.57, range [77.69, 98.69]

Foldseek 3Di:
DWFFWFDFDFAFQQVCRQLQDDDDLVVDDLVVLLVVCPPRLNHVCCQSQVCSVDPPPDDSQDPVSLVSSQVSLVVNCVVRVTDGHPDTWKKWKWKDDPPAIWIWIKGKTFLVCVVVCLAPEDDDDDPVLLVSQLSSCLSNVDQSDAFEKEFADFPQLVVLVVVQVVDDWSYWDAHPVRMTMTMTIDDPVSRVSNRVRVVVTRGMYGPDDPSSSSSLNVNLVVCPPPPPSVVSRIDIYIYIYPVRDDDDDDDDDDPDLVPDDQVVSVVVLVVPWDKDFDDPDAPDPQKDWDDDPNGIMITGD

Sequence (301 aa):
MASIHPFRALRPAPGTAPSVSSVPYDVVTTEEARGLAAGNPLSFLRITRSEIDLPVSTDPYSAQVYARARANFDALKTQAPLVIEDRPSLYFYRLRMGEHEQTGIAGTFSVDEYEADVIKKHERTRRDKEDDRTRHIIELRAQTGVVFLTYKSSAGVDAIAQRVTAGDALYDFTADDGVHHAVWRASDAEAMELVAEFAKIPALYIADGHHRAASAARARAELKGQPDAAASNSFIAVAFPDDQVQILPYHRTVKDLAGRAPEQFLEDLRRVAPVAGGSATPGHQGEVSMYLAGRWYVIDL